Protein 3KYQ (pdb70)

Nearest PDB structures (foldseek):
  3kyq-assembly1_A  TM=1.005E+00  e=1.862E-39  Rattus norvegicus
  6j74-assembly1_C  TM=9.895E-01  e=2.373E-32  Homo sapiens
  3bw6-assembly1_A  TM=9.562E-01  e=1.555E-13  Saccharomyces cerevisiae
  1iou-assembly1_A  TM=8.904E-01  e=6.657E-10  Saccharomyces cerevisiae
  6ulg-assembly1_F  TM=5.522E-01  e=2.378E-02  Homo sapiens

Solvent-accessible surface area: 10695 Å² total; per-residue (Å²): 196,51,49,0,16,0,0,2,0,0,48,17,12,160,116,103,1,40,33,0,35,23,1,60,34,14,72,80,40,58,169,129,61,82,65,7,30,62,54,55,15,12,15,13,0,19,10,0,0,44,71,8,70,83,48,18,23,2,4,0,96,67,131,104,57,22,5,0,0,28,0,39,97,62,17,0,0,0,0,0,6,0,12,42,92,1,22,20,156,29,0,3,7,0,0,33,56,0,0,59,40,0,40,157,108,9,87,173,140,67,7,63,135,6,41,57,92,87,3,153,5,129,29,2,90,42,17,5,76,94,0,44,70,26,223,103,22,29,120,95,74,159,29,65,65,91,21,120,164,35,174,68,80,126,31,117,48,8,128,61,15,18,117,247,85,54,149,37,50,96,44,4,73,174,9,121,38,8,32,126,95,3,51,48,62,33,127,72,64,133,150,141,171

InterPro domains:
  IPR010908 Longin domain [PF13774] (45-111)
  IPR010908 Longin domain [PS50859] (8-131)
  IPR010908 Longin domain [SM01270] (43-139)
  IPR010908 Longin domain [cd14824] (4-130)
  IPR011012 Longin-like domain superfamily [SSF64356] (1-137)
  IPR042855 v-SNARE, coiled-coil homology domain [PF00957] (139-190)
  IPR042855 v-SNARE, coiled-coil homology domain [PS50892] (138-198)
  IPR045848 YKT6, SNARE motif [cd15867] (136-195)

Radius of gyration: 15.97 Å; Cα contacts (8 Å, |Δi|>4): 307; chains: 1; bounding box: 36×45×35 Å

Structure (mmCIF, N/CA/C/O backbone):
data_3KYQ
#
_entry.id   3KYQ
#
_cell.length_a   54.810
_cell.length_b   59.710
_cell.length_c   108.330
_cell.angle_alpha   90.00
_cell.angle_beta   90.00
_cell.angle_gamma   90.00
#
_symmetry.space_group_name_H-M   'C 2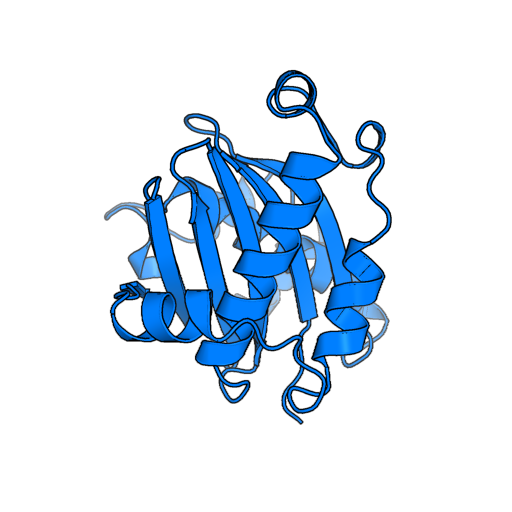 2 21'
#
loop_
_entity.id
_entity.type
_entity.pdbx_description
1 polymer 'Synaptobrevin homolog YKT6'
2 non-polymer 'SULFATE ION'
3 non-polymer 'dodecyl 2-(trimethylammonio)ethyl phosphate'
4 water water
#
loop_
_atom_site.group_PDB
_atom_site.id
_atom_site.type_symbol
_atom_site.label_atom_id
_atom_site.label_alt_id
_atom_site.label_comp_id
_atom_site.label_asym_id
_atom_site.label_entity_id
_atom_site.label_seq_id
_atom_site.pdbx_PDB_ins_code
_atom_site.Cartn_x
_atom_site.Cartn_y
_atom_site.Cartn_z
_atom_site.occupancy
_atom_site.B_iso_or_equiv
_atom_site.auth_seq_id
_atom_site.auth_comp_id
_atom_site.auth_asym_id
_atom_site.auth_atom_id
_atom_site.pdbx_PDB_model_num
ATOM 1 N N . LEU A 1 1 ? 9.508 3.879 12.002 1.00 36.66 0 LEU A N 1
ATOM 2 C CA . LEU A 1 1 ? 8.959 2.958 10.960 1.00 36.80 0 LEU A CA 1
ATOM 3 C C . LEU A 1 1 ? 7.673 2.281 11.431 1.00 36.49 0 LEU A C 1
ATOM 4 O O . LEU A 1 1 ? 7.623 1.735 12.540 1.00 36.83 0 LEU A O 1
ATOM 9 N N . MET A 1 2 ? 6.646 2.318 10.577 1.00 35.87 1 MET A N 1
ATOM 10 C CA . MET A 1 2 ? 5.354 1.656 10.826 1.00 35.00 1 MET A CA 1
ATOM 11 C C . MET A 1 2 ? 4.785 1.917 12.219 1.00 33.98 1 MET A C 1
ATOM 12 O O . MET A 1 2 ? 4.740 1.019 13.069 1.00 33.93 1 MET A O 1
ATOM 17 N N . LYS A 1 3 ? 4.347 3.154 12.433 1.00 32.59 2 LYS A N 1
ATOM 18 C CA . LYS A 1 3 ? 3.834 3.574 13.729 1.00 31.16 2 LYS A CA 1
ATOM 19 C C . LYS A 1 3 ? 2.315 3.689 13.824 1.00 29.77 2 LYS A C 1
ATOM 20 O O . LYS A 1 3 ? 1.628 3.990 12.846 1.00 29.18 2 LYS A O 1
ATOM 26 N N . LEU A 1 4 ? 1.820 3.440 15.035 1.00 28.24 3 LEU A N 1
ATOM 27 C CA . LEU A 1 4 ? 0.461 3.785 15.433 1.00 26.43 3 LEU A CA 1
ATOM 28 C C . LEU A 1 4 ? 0.503 5.043 16.290 1.00 25.69 3 LEU A C 1
ATOM 29 O O . LEU A 1 4 ? 1.330 5.164 17.195 1.00 25.37 3 LEU A O 1
ATOM 34 N N . TYR A 1 5 ? -0.397 5.975 16.001 1.00 24.72 4 TYR A N 1
ATOM 35 C CA . TYR A 1 5 ? -0.389 7.273 16.653 1.00 23.82 4 TYR A CA 1
ATOM 36 C C . TYR A 1 5 ? -1.541 7.452 17.620 1.00 23.24 4 TYR A C 1
ATOM 37 O O . TYR A 1 5 ? -1.396 8.122 18.645 1.00 22.78 4 TYR A O 1
ATOM 46 N N . SER A 1 6 ? -2.689 6.870 17.291 1.00 22.76 5 SER A N 1
ATOM 47 C CA . SER A 1 6 ? -3.848 6.966 18.174 1.00 22.41 5 SER A CA 1
ATOM 48 C C . SER A 1 6 ? -4.808 5.807 18.031 1.00 22.33 5 SER A C 1
ATOM 49 O O . SER A 1 6 ? -4.920 5.193 16.970 1.00 22.51 5 SER A O 1
ATOM 52 N N . LEU A 1 7 ? -5.491 5.517 19.131 1.00 22.25 6 LEU A N 1
ATOM 53 C CA . LEU A 1 7 ? -6.514 4.495 19.186 1.00 21.97 6 LEU A CA 1
ATOM 54 C C . LEU A 1 7 ? -7.605 5.057 20.083 1.00 22.02 6 LEU A C 1
ATOM 55 O O . LEU A 1 7 ? -7.330 5.466 21.212 1.00 22.01 6 LEU A O 1
ATOM 60 N N . SER A 1 8 ? -8.835 5.105 19.574 1.00 21.91 7 SER A N 1
ATOM 61 C CA . SER A 1 8 ? -9.951 5.662 20.342 1.00 21.82 7 SER A CA 1
ATOM 62 C C . SER A 1 8 ? -11.284 4.956 20.111 1.00 21.55 7 SER A C 1
ATOM 63 O O . SER A 1 8 ? -11.533 4.394 19.045 1.00 21.59 7 SER A O 1
ATOM 66 N N . VAL A 1 9 ? -12.132 4.993 21.133 1.00 21.23 8 VAL A N 1
ATOM 67 C CA . VAL A 1 9 ? -13.436 4.346 21.103 1.00 20.99 8 VAL A CA 1
ATOM 68 C C . VAL A 1 9 ? -14.519 5.412 21.184 1.00 21.00 8 VAL A C 1
ATOM 69 O O . VAL A 1 9 ? -14.473 6.298 22.034 1.00 20.97 8 VAL A O 1
ATOM 73 N N . PHE A 1 10 ? -15.480 5.329 20.276 1.00 21.15 9 PHE A N 1
ATOM 74 C CA . PHE A 1 10 ? -16.576 6.274 20.228 1.00 21.75 9 PHE A CA 1
ATOM 75 C C . PHE A 1 10 ? -17.917 5.566 20.367 1.00 22.43 9 PHE A C 1
ATOM 76 O O . PHE A 1 10 ? -18.067 4.400 19.979 1.00 22.24 9 PHE A O 1
ATOM 84 N N . TYR A 1 11 ? -18.882 6.279 20.935 1.00 23.19 10 TYR A N 1
ATOM 85 C CA . TYR A 1 1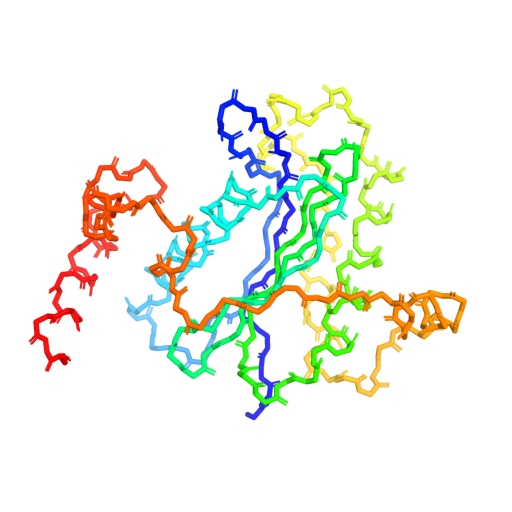1 ? -20.271 5.951 20.721 1.00 24.18 10 TYR A CA 1
ATOM 86 C C . TYR A 1 11 ? -20.762 6.775 19.526 1.00 24.84 10 TYR A C 1
ATOM 87 O O . TYR A 1 11 ? -20.614 7.998 19.502 1.00 24.76 10 TYR A O 1
ATOM 96 N N . LYS A 1 12 ? -21.329 6.106 18.528 1.00 25.77 11 LYS A N 1
ATOM 97 C CA . LYS A 1 12 ? -21.880 6.815 17.387 1.00 27.16 11 LYS A CA 1
ATOM 98 C C . LYS A 1 12 ? -23.341 7.187 17.634 1.00 28.36 11 LYS A C 1
ATOM 99 O O . LYS A 1 12 ? -24.230 6.336 17.550 1.00 28.27 11 LYS A O 1
ATOM 105 N N . GLY A 1 13 ? -23.573 8.455 17.962 1.00 29.87 12 GLY A N 1
ATOM 106 C CA . GLY A 1 13 ? -24.924 9.004 18.005 1.00 32.03 12 GLY A CA 1
ATOM 107 C C . GLY A 1 13 ? -25.220 9.720 16.703 1.00 33.60 12 GLY A C 1
ATOM 108 O O . GLY A 1 13 ? -24.313 9.968 15.905 1.00 34.07 12 GLY A O 1
ATOM 109 N N . GLU A 1 14 ? -26.487 10.041 16.471 1.00 35.03 13 GLU A N 1
ATOM 110 C CA . GLU A 1 14 ? -26.866 10.859 15.322 1.00 36.13 13 GLU A CA 1
ATOM 111 C C . GLU A 1 14 ? -27.220 12.261 15.808 1.00 36.27 13 GLU A C 1
ATOM 112 O O . GLU A 1 14 ? -28.149 12.412 16.606 1.00 36.70 13 GLU A O 1
ATOM 118 N N . PRO A 1 15 ? -26.478 13.290 15.341 1.00 36.21 14 PRO A N 1
ATOM 119 C CA . PRO A 1 15 ? -25.353 13.172 14.406 1.00 35.98 14 PRO A CA 1
ATOM 120 C C . PRO A 1 15 ? -23.989 12.992 15.089 1.00 35.59 14 PRO A C 1
ATOM 121 O O . PRO A 1 15 ? -23.031 12.563 14.442 1.00 35.90 14 PRO A O 1
ATOM 125 N N . LYS A 1 16 ? -23.922 13.297 16.383 1.00 34.79 15 LYS A N 1
ATOM 126 C CA . LYS A 1 16 ? -22.661 13.438 17.102 1.00 33.92 15 LYS A CA 1
ATOM 127 C C . LYS A 1 16 ? -22.037 12.117 17.568 1.00 32.84 15 LYS A C 1
ATOM 128 O O . LYS A 1 16 ? -22.735 11.231 18.062 1.00 32.78 15 LYS A O 1
ATOM 134 N N . ALA A 1 17 ? -20.718 11.996 17.404 1.00 31.38 16 ALA A N 1
ATOM 135 C CA . ALA A 1 17 ? -19.960 10.868 17.954 1.00 29.84 16 ALA A CA 1
ATOM 136 C C . ALA A 1 17 ? -19.387 11.249 19.312 1.00 28.82 16 ALA A C 1
ATOM 137 O O . ALA A 1 17 ? -18.693 12.253 19.440 1.00 28.63 16 ALA A O 1
ATOM 139 N N . VAL A 1 18 ? -19.687 10.444 20.324 1.00 27.71 17 VAL A N 1
ATOM 140 C CA . VAL A 1 18 ? -19.216 10.710 21.674 1.00 26.70 17 VAL A CA 1
ATOM 141 C C . VAL A 1 18 ? -17.939 9.929 21.947 1.00 26.09 17 VAL A C 1
ATOM 142 O O . VAL A 1 18 ? -17.943 8.698 21.949 1.00 25.80 17 VAL A O 1
ATOM 146 N N . LEU A 1 19 ? -16.849 10.658 22.175 1.00 25.22 18 LEU A N 1
ATOM 147 C CA . LEU A 1 19 ? -15.605 10.063 22.640 1.00 24.38 18 LEU A CA 1
ATOM 148 C C . LEU A 1 19 ? -15.784 9.406 24.012 1.00 23.95 18 LEU A C 1
ATOM 149 O O . LEU A 1 19 ? -16.256 10.030 24.973 1.00 23.63 18 LEU A O 1
ATOM 154 N N . LEU A 1 20 ? -15.404 8.138 24.090 1.00 23.35 19 LEU A N 1
ATOM 155 C CA . LEU A 1 20 ? -15.492 7.390 25.336 1.00 22.68 19 LEU A CA 1
ATOM 156 C C . LEU A 1 20 ? -14.115 7.229 25.971 1.00 22.51 19 LEU A C 1
ATOM 157 O O . LEU A 1 20 ? -13.960 7.437 27.168 1.00 22.72 19 LEU A O 1
ATOM 162 N N . LYS A 1 21 ? -13.121 6.872 25.162 1.00 22.24 20 LYS A N 1
ATOM 163 C CA . LYS A 1 21 ? -11.768 6.621 25.642 1.00 22.08 20 LYS A CA 1
ATOM 164 C C . LYS A 1 21 ? -10.782 6.719 24.487 1.00 22.22 20 LYS A C 1
ATOM 165 O O . LYS A 1 21 ? -11.057 6.234 23.395 1.00 22.18 20 LYS A O 1
ATOM 171 N N . ALA A 1 22 ? -9.637 7.356 24.733 1.00 22.51 21 ALA A N 1
ATOM 172 C CA . ALA A 1 22 ? -8.611 7.536 23.705 1.00 22.57 21 ALA A CA 1
ATOM 173 C C . ALA A 1 22 ? -7.192 7.294 24.228 1.00 22.63 21 ALA A C 1
ATOM 174 O O . ALA A 1 22 ? -6.883 7.613 25.375 1.00 22.66 21 ALA A O 1
ATOM 176 N N . ALA A 1 23 ? -6.346 6.723 23.373 1.00 22.77 22 ALA A N 1
ATOM 177 C CA . ALA A 1 23 ? -4.914 6.576 23.640 1.00 22.87 22 ALA A CA 1
ATOM 178 C C . ALA A 1 23 ? -4.120 7.142 22.472 1.00 23.09 22 ALA A C 1
ATOM 179 O O . ALA A 1 23 ? -4.497 6.958 21.307 1.00 22.97 22 ALA A O 1
ATOM 181 N N . TYR A 1 24 ? -3.021 7.824 22.789 1.00 23.32 23 TYR A N 1
ATOM 182 C CA . TYR A 1 24 ? -2.185 8.465 21.774 1.00 23.26 23 TYR A CA 1
ATOM 183 C C . TYR A 1 24 ? -0.709 8.135 21.946 1.00 23.51 23 TYR A C 1
ATOM 184 O O . TYR A 1 24 ? -0.242 7.906 23.061 1.00 23.34 23 TYR A O 1
ATOM 193 N N . ASP A 1 25 ? 0.016 8.111 20.831 1.00 23.79 24 ASP A N 1
ATOM 194 C CA . ASP A 1 25 ? 1.475 8.108 20.856 1.00 24.24 24 ASP A CA 1
ATOM 195 C C . ASP A 1 25 ? 2.001 9.190 19.906 1.00 24.29 24 ASP A C 1
ATOM 196 O O . ASP A 1 25 ? 2.189 8.951 18.710 1.00 24.23 24 ASP A O 1
ATOM 201 N N . VAL A 1 26 ? 2.220 10.384 20.452 1.00 24.47 25 VAL A N 1
ATOM 202 C CA . VAL A 1 26 ? 2.689 11.528 19.663 1.00 24.54 25 VAL A CA 1
ATOM 203 C C . VAL A 1 26 ? 4.158 11.849 19.939 1.00 24.38 25 VAL A C 1
ATOM 204 O O . VAL A 1 26 ? 4.624 12.953 19.669 1.00 24.26 25 VAL A O 1
ATOM 208 N N . SER A 1 27 ? 4.879 10.854 20.449 1.00 24.43 26 SER A N 1
ATOM 209 C CA . SER A 1 27 ? 6.268 11.010 20.867 1.00 24.33 26 SER A CA 1
ATOM 210 C C . SER A 1 27 ? 7.231 11.282 19.709 1.00 24.31 26 SER A C 1
ATOM 211 O O . SER A 1 27 ? 8.292 11.885 19.913 1.00 24.53 26 SER A O 1
ATOM 214 N N . SER A 1 28 ? 6.868 10.851 18.504 1.00 24.19 27 SER A N 1
ATOM 215 C CA . SER A 1 28 ? 7.708 11.100 17.324 1.00 24.25 27 SER A CA 1
ATOM 216 C C . SER A 1 28 ? 7.593 12.532 16.791 1.00 24.26 27 SER A C 1
ATOM 217 O O . SER A 1 28 ? 8.403 12.947 15.955 1.00 24.51 27 SER A O 1
ATOM 220 N N . PHE A 1 29 ? 6.598 13.275 17.280 1.00 24.16 28 PHE A N 1
ATOM 221 C CA . PHE A 1 29 ? 6.405 14.682 16.918 1.00 24.25 28 PHE A CA 1
ATOM 222 C C . PHE A 1 29 ? 7.203 15.601 17.841 1.00 24.64 28 PHE A C 1
ATOM 223 O O . PHE A 1 29 ? 7.579 15.210 18.953 1.00 24.48 28 PHE A O 1
ATOM 231 N N . SER A 1 30 ? 7.458 16.822 17.379 1.00 25.03 29 SER A N 1
ATOM 232 C CA . SER A 1 30 ? 8.142 17.819 18.202 1.00 25.79 29 SER A CA 1
ATOM 233 C C . SER A 1 30 ? 7.285 18.191 19.412 1.00 25.93 29 SER A C 1
ATOM 234 O O . SER A 1 30 ? 6.065 18.322 19.301 1.00 26.05 29 SER A O 1
ATOM 237 N N . PHE A 1 31 ? 7.939 18.365 20.559 1.00 26.11 30 PHE A N 1
ATOM 238 C CA . PHE A 1 31 ? 7.270 18.677 21.824 1.00 26.24 30 PHE A CA 1
ATOM 239 C C . PHE A 1 31 ? 6.155 19.710 21.680 1.00 26.43 30 PHE A C 1
ATOM 240 O O . PHE A 1 31 ? 5.076 19.540 22.248 1.00 26.51 30 PHE A O 1
ATOM 248 N N . PHE A 1 32 ? 6.425 20.772 20.925 1.00 26.57 31 PHE A N 1
ATOM 249 C CA . PHE A 1 32 ? 5.486 21.882 20.767 1.00 26.67 31 PHE A CA 1
ATOM 250 C C . PHE A 1 32 ? 4.270 21.540 19.892 1.00 26.67 31 PHE A C 1
ATOM 251 O O . PHE A 1 32 ? 3.266 22.250 19.911 1.00 26.84 31 PHE A O 1
ATOM 259 N N . GLN A 1 33 ? 4.365 20.448 19.140 1.00 26.77 32 GLN A N 1
ATOM 260 C CA . GLN A 1 33 ? 3.288 20.018 18.238 1.00 26.69 32 GLN A CA 1
ATOM 261 C C . GLN A 1 33 ? 2.325 19.031 18.890 1.00 26.68 32 GLN A C 1
ATOM 262 O O . GLN A 1 33 ? 1.145 18.990 18.535 1.00 26.68 32 GLN A O 1
ATOM 268 N N . ARG A 1 34 ? 2.842 18.269 19.855 1.00 26.62 33 ARG A N 1
ATOM 269 C CA . ARG A 1 34 ? 2.182 17.092 20.436 1.00 26.58 33 ARG A CA 1
ATOM 270 C C . ARG A 1 34 ? 0.736 17.276 20.894 1.00 27.01 33 ARG A C 1
ATOM 271 O O . ARG A 1 34 ? -0.133 16.464 20.571 1.00 26.86 33 ARG A O 1
ATOM 279 N N . SER A 1 35 ? 0.487 18.341 21.646 1.00 27.56 34 SER A N 1
ATOM 280 C CA . SER A 1 35 ? -0.850 18.644 22.147 1.00 27.99 34 SER A CA 1
ATOM 281 C C . SER A 1 35 ? -1.829 18.892 20.996 1.00 28.05 34 SER A C 1
ATOM 282 O O . SER A 1 35 ? -2.961 18.416 21.038 1.00 28.25 34 SER A O 1
ATOM 285 N N . SER A 1 36 ? -1.367 19.605 19.968 1.00 28.26 35 SER A N 1
ATOM 286 C CA . SER A 1 36 ? -2.162 19.938 18.778 1.00 28.39 35 SER A CA 1
ATOM 287 C C . SER A 1 36 ? -2.434 18.740 17.878 1.00 28.44 35 SER A C 1
ATOM 288 O O . SER A 1 36 ? -3.520 18.625 17.302 1.00 28.40 35 SER A O 1
ATOM 291 N N . VAL A 1 37 ? -1.426 17.880 17.729 1.00 28.55 36 VAL A N 1
ATOM 292 C CA . VAL A 1 37 ? -1.526 16.664 16.918 1.00 28.67 36 VAL A CA 1
ATOM 293 C C . VAL A 1 37 ? -2.525 15.681 17.544 1.00 28.79 36 VAL A C 1
ATOM 294 O O . VAL A 1 37 ? -3.256 14.996 16.833 1.00 28.68 36 VAL A O 1
ATOM 298 N N . GLN A 1 38 ? -2.550 15.641 18.875 1.00 29.10 37 GLN A N 1
ATOM 299 C CA . GLN A 1 38 ? -3.494 14.829 19.636 1.00 29.39 37 GLN A CA 1
ATOM 300 C C . GLN A 1 38 ? -4.934 15.262 19.412 1.00 29.06 37 GLN A C 1
ATOM 301 O O . GLN A 1 38 ? -5.813 14.427 19.201 1.00 29.16 37 GLN A O 1
ATOM 307 N N . GLU A 1 39 ? -5.156 16.571 19.469 1.00 28.94 38 GLU A N 1
ATOM 308 C CA . GLU A 1 39 ? -6.468 17.175 19.267 1.00 28.73 38 GLU A CA 1
ATOM 309 C C . GLU A 1 39 ? -6.952 16.947 17.848 1.00 28.37 38 GLU A C 1
ATOM 310 O O . GLU A 1 39 ? -8.126 16.655 17.629 1.00 28.47 38 GLU A O 1
ATOM 316 N N . PHE A 1 40 ? -6.042 17.069 16.885 1.00 28.07 39 PHE A N 1
ATOM 317 C CA . PHE A 1 40 ? -6.397 16.850 15.492 1.00 27.63 39 PHE A CA 1
ATOM 318 C C . PHE A 1 40 ? -6.676 15.388 15.156 1.00 27.20 39 PHE A C 1
ATOM 319 O O . PHE A 1 40 ? -7.461 15.100 14.255 1.00 26.85 39 PHE A O 1
ATOM 327 N N . MET A 1 41 ? -6.049 14.471 15.883 1.00 26.77 40 MET A N 1
ATOM 328 C CA . MET A 1 41 ? -6.343 13.056 15.701 1.00 26.93 40 MET A CA 1
ATOM 329 C C . MET A 1 41 ? -7.661 12.664 16.352 1.00 26.75 40 MET A C 1
ATOM 330 O O . MET A 1 41 ? -8.348 11.784 15.862 1.00 26.67 40 MET A O 1
ATOM 335 N N . THR A 1 42 ? -8.011 13.338 17.446 1.00 26.92 41 THR A N 1
ATOM 336 C CA . THR A 1 42 ? -9.315 13.168 18.081 1.00 26.98 41 THR A CA 1
ATOM 337 C C . THR A 1 42 ? -10.401 13.746 17.187 1.00 26.73 41 THR A C 1
ATOM 338 O O . THR A 1 42 ? -11.427 13.102 16.962 1.00 26.90 41 THR A O 1
ATOM 342 N N . PHE A 1 43 ? -10.152 14.951 16.671 1.00 26.35 42 PHE A N 1
ATOM 343 C CA . PHE A 1 43 ? -11.052 15.628 15.736 1.00 26.21 42 PHE A CA 1
ATOM 344 C C . PHE A 1 43 ? -11.288 14.806 14.460 1.00 26.03 42 PHE A C 1
ATOM 345 O O . PHE A 1 43 ? -12.424 14.683 13.986 1.00 26.14 42 PHE A O 1
ATOM 353 N N . THR A 1 44 ? -10.203 14.264 13.910 1.00 25.71 43 THR A N 1
ATOM 354 C CA . THR A 1 44 ? -10.249 13.447 12.705 1.00 25.32 43 THR A CA 1
ATOM 355 C C . THR A 1 44 ? -10.985 12.134 12.967 1.00 25.02 43 THR A C 1
ATOM 356 O O . THR A 1 44 ? -11.801 11.707 12.148 1.00 25.08 43 THR A O 1
ATOM 360 N N . SER A 1 45 ? -10.704 11.515 14.116 1.00 24.67 44 SER A N 1
ATOM 361 C CA . SER A 1 45 ? -11.346 10.262 14.525 1.00 24.18 44 SER A CA 1
ATOM 362 C C . SER A 1 45 ? -12.847 10.418 14.752 1.00 24.23 44 SER A C 1
ATOM 363 O O . SER A 1 45 ? -13.629 9.548 14.369 1.00 23.94 44 SER A O 1
ATOM 366 N N . GLN A 1 46 ? -13.240 11.529 15.373 1.00 24.39 45 GLN A N 1
ATOM 367 C CA . GLN A 1 46 ? -14.653 11.843 15.588 1.00 24.83 45 GLN A CA 1
ATOM 368 C C . GLN A 1 46 ? -15.432 12.005 14.274 1.00 25.04 45 GLN A C 1
ATOM 369 O O . GLN A 1 46 ? -16.511 11.425 14.119 1.00 25.03 45 GLN A O 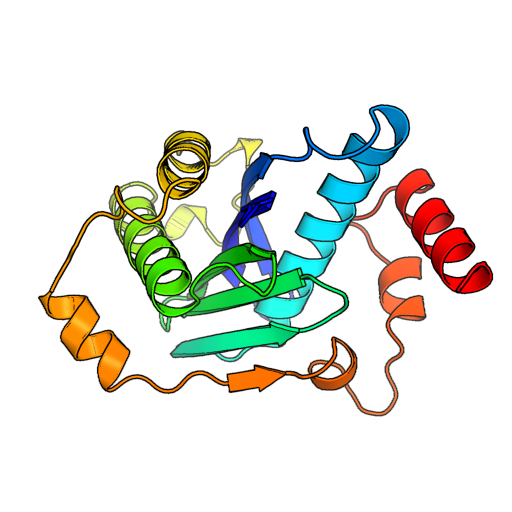1
ATOM 375 N N . LEU A 1 47 ? -14.869 12.781 13.342 1.00 25.26 46 LEU A N 1
ATOM 376 C CA . LEU A 1 47 ? -15.492 13.074 12.051 1.00 25.47 46 LEU A CA 1
ATOM 377 C C . LEU A 1 47 ? -15.637 11.847 11.164 1.00 25.64 46 LEU A C 1
ATOM 378 O O . LEU A 1 47 ? -16.603 11.740 10.401 1.00 25.81 46 LEU A O 1
ATOM 383 N N . ILE A 1 48 ? -14.677 10.928 11.249 1.00 25.66 47 ILE A N 1
ATOM 384 C CA . ILE A 1 48 ? -14.735 9.702 10.446 1.00 25.57 47 ILE A CA 1
ATOM 385 C C . ILE A 1 48 ? -15.835 8.757 10.942 1.00 25.23 47 ILE A C 1
ATOM 386 O O . ILE A 1 48 ? -16.488 8.093 10.137 1.00 25.17 47 ILE A O 1
ATOM 391 N N . VAL A 1 49 ? -16.038 8.707 12.259 1.00 24.98 48 VAL A N 1
ATOM 392 C CA . VAL A 1 49 ? -17.090 7.881 12.851 1.00 24.61 48 VAL A CA 1
ATOM 393 C C . VAL A 1 49 ? -18.461 8.407 12.430 1.00 24.84 48 VAL A C 1
ATOM 394 O O . VAL A 1 49 ? -19.332 7.630 12.033 1.00 24.67 48 VAL A O 1
ATOM 398 N N . GLU A 1 50 ? -18.621 9.729 12.493 1.00 24.97 49 GLU A N 1
ATOM 399 C CA . GLU A 1 50 ? -19.878 10.400 12.171 1.00 25.31 49 GLU A CA 1
ATOM 400 C C . GLU A 1 50 ? -20.295 10.260 10.713 1.00 25.10 49 GLU A C 1
ATOM 401 O O . GLU A 1 50 ? -21.485 10.189 10.412 1.00 25.25 49 GLU A O 1
ATOM 407 N N . ARG A 1 51 ? -19.316 10.220 9.818 1.00 24.86 50 ARG A N 1
ATOM 408 C CA . ARG A 1 51 ? -19.584 10.130 8.387 1.00 24.62 50 ARG A CA 1
ATOM 409 C C . ARG A 1 51 ? -19.570 8.691 7.879 1.00 24.44 50 ARG A C 1
ATOM 410 O O . ARG A 1 51 ? -19.761 8.449 6.683 1.00 24.46 50 ARG A O 1
ATOM 418 N N . SER A 1 52 ? -19.337 7.745 8.784 1.00 24.26 51 SER A N 1
ATOM 419 C CA . SER A 1 52 ? -19.314 6.328 8.428 1.00 24.15 51 SER A CA 1
ATOM 420 C C . SER A 1 52 ? -20.591 5.648 8.871 1.00 24.27 51 SER A C 1
ATOM 421 O O . SER A 1 52 ? -21.148 5.990 9.898 1.00 24.53 51 SER A O 1
ATOM 424 N N . ALA A 1 53 ? -21.047 4.684 8.082 1.00 24.65 52 ALA A N 1
ATOM 425 C CA . ALA A 1 53 ? -22.257 3.928 8.384 1.00 24.83 52 ALA A CA 1
ATOM 426 C C . ALA A 1 53 ? -22.024 2.847 9.451 1.00 25.10 52 ALA A C 1
ATOM 427 O O . ALA A 1 53 ? -20.925 2.292 9.561 1.00 25.18 52 ALA A O 1
ATOM 429 N N . LYS A 1 54 ? -23.062 2.560 10.236 1.00 25.26 53 LYS A N 1
ATOM 430 C CA . LYS A 1 54 ? -23.037 1.448 11.185 1.00 25.62 53 LYS A CA 1
ATOM 431 C C . LYS A 1 54 ? -22.848 0.133 10.445 1.00 25.56 53 LYS A C 1
ATOM 432 O O . LYS A 1 54 ? -23.410 -0.066 9.367 1.00 25.95 53 LYS A O 1
ATOM 438 N N . GLY A 1 55 ? -22.046 -0.753 11.024 1.00 25.58 54 GLY A N 1
ATOM 439 C CA . GLY A 1 55 ? -21.719 -2.036 10.407 1.00 25.50 54 GLY A CA 1
ATOM 440 C C . GLY A 1 55 ? -20.721 -1.945 9.265 1.00 25.52 54 GLY A C 1
ATOM 441 O O . GLY A 1 55 ? -20.655 -2.843 8.429 1.00 25.80 54 GLY A O 1
ATOM 442 N N . SER A 1 56 ? -19.936 -0.873 9.225 1.00 25.32 55 SER A N 1
ATOM 443 C CA . SER A 1 56 ? -18.987 -0.680 8.132 1.00 25.43 55 SER A CA 1
ATOM 444 C C . SER A 1 56 ? -17.542 -0.476 8.596 1.00 25.41 55 SER A C 1
ATOM 445 O O . SER A 1 56 ? -17.286 0.098 9.652 1.00 25.13 55 SER A O 1
ATOM 448 N N . ARG A 1 57 ? -16.612 -0.966 7.782 1.00 25.60 56 ARG A N 1
ATOM 449 C CA . ARG A 1 57 ? -15.189 -0.742 7.973 1.00 25.80 56 ARG A CA 1
ATOM 450 C C . ARG A 1 57 ? -14.675 0.145 6.849 1.00 26.07 56 ARG A C 1
ATOM 451 O O . ARG A 1 57 ? -15.012 -0.060 5.680 1.00 25.96 56 ARG A O 1
ATOM 459 N N . ALA A 1 58 ? -13.862 1.129 7.213 1.00 26.53 57 ALA A N 1
ATOM 460 C CA . ALA A 1 58 ? -13.303 2.067 6.250 1.00 27.17 57 ALA A CA 1
ATOM 461 C C . ALA A 1 58 ? -11.865 2.471 6.578 1.00 27.70 57 ALA A C 1
ATOM 462 O O . ALA A 1 58 ? -11.445 2.476 7.743 1.00 27.81 57 ALA A O 1
ATOM 464 N N . SER A 1 59 ? -11.114 2.797 5.533 1.00 28.55 58 SER A N 1
ATOM 465 C CA . SER A 1 59 ? -9.795 3.401 5.675 1.00 29.36 58 SER A C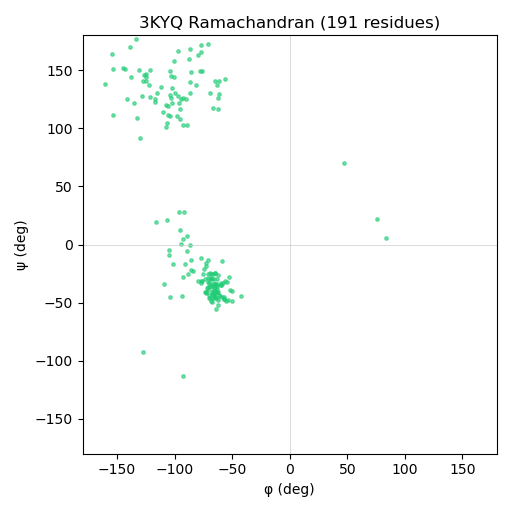A 1
ATOM 466 C C . SER A 1 59 ? -9.780 4.743 4.964 1.00 30.28 58 SER A C 1
ATOM 467 O O . SER A 1 59 ? -10.159 4.843 3.797 1.00 30.28 58 SER A O 1
ATOM 470 N N . VAL A 1 60 ? -9.370 5.778 5.687 1.00 31.68 59 VAL A N 1
ATOM 471 C CA . VAL A 1 60 ? -9.304 7.131 5.136 1.00 33.00 59 VAL A CA 1
ATOM 472 C C . VAL A 1 60 ? -7.842 7.557 4.967 1.00 34.17 59 VAL A C 1
ATOM 473 O O . VAL A 1 60 ? -7.104 7.696 5.945 1.00 34.18 59 VAL A O 1
ATOM 477 N N . LYS A 1 61 ? -7.425 7.743 3.720 1.00 35.81 60 LYS A N 1
ATOM 478 C CA . LYS A 1 61 ? -6.078 8.226 3.452 1.00 37.55 60 LYS A CA 1
ATOM 479 C C . LYS A 1 61 ? -6.060 9.746 3.480 1.00 38.34 60 LYS A C 1
ATOM 480 O O . LYS A 1 61 ? -6.990 10.398 3.005 1.00 38.65 60 LYS A O 1
ATOM 486 N N . GLU A 1 62 ? -5.011 10.309 4.063 1.00 39.54 61 GLU A N 1
ATOM 487 C CA . GLU A 1 62 ? -4.817 11.746 4.004 1.00 40.66 61 GLU A CA 1
ATOM 488 C C . GLU A 1 62 ? -3.414 12.075 3.498 1.00 40.94 61 GLU A C 1
ATOM 489 O O . GLU A 1 62 ? -3.202 12.172 2.284 1.00 41.44 61 GLU A O 1
ATOM 495 N N . GLN A 1 63 ? -2.456 12.242 4.402 1.00 40.89 62 GLN A N 1
ATOM 496 C CA . GLN A 1 63 ? -1.092 12.510 3.965 1.00 40.90 62 GLN A CA 1
ATOM 497 C C . GLN A 1 63 ? -0.354 11.171 3.871 1.00 40.53 62 GLN A C 1
ATOM 498 O O . GLN A 1 63 ? -0.694 10.334 3.027 1.00 40.69 62 GLN A O 1
ATOM 504 N N . GLU A 1 64 ? 0.632 10.962 4.737 1.00 39.76 63 GLU A N 1
ATOM 505 C CA . GLU A 1 64 ? 1.305 9.668 4.843 1.00 39.12 63 GLU A CA 1
ATOM 506 C C . GLU A 1 64 ? 0.593 8.754 5.854 1.00 38.15 63 GLU A C 1
ATOM 507 O O . GLU A 1 64 ? 1.079 7.663 6.172 1.00 38.02 63 GLU A O 1
ATOM 513 N N . TYR A 1 65 ? -0.563 9.213 6.338 1.00 36.81 64 TYR A N 1
ATOM 514 C CA . TYR A 1 65 ? -1.327 8.521 7.372 1.00 35.67 64 TYR A CA 1
ATOM 515 C C . TYR A 1 65 ? -2.498 7.730 6.802 1.00 34.44 64 TYR A C 1
ATOM 516 O O . TYR A 1 65 ? -2.981 8.004 5.706 1.00 34.41 64 TYR A O 1
ATOM 525 N N . LEU A 1 66 ? -2.950 6.749 7.570 1.00 33.07 65 LEU A N 1
ATOM 526 C CA . LEU A 1 66 ? -4.119 5.960 7.222 1.00 31.86 65 LEU A CA 1
ATOM 527 C C . LEU A 1 66 ? -4.984 5.823 8.470 1.00 31.00 65 LEU A C 1
ATOM 528 O O . LEU A 1 66 ? -4.514 5.341 9.503 1.00 30.99 65 LEU A O 1
ATOM 533 N N . CYS A 1 67 ? -6.234 6.276 8.383 1.00 29.86 66 CYS A N 1
ATOM 534 C CA . CYS A 1 67 ? -7.169 6.184 9.507 1.00 28.98 66 CYS A CA 1
ATOM 535 C C . CYS A 1 67 ? -8.184 5.078 9.295 1.00 27.50 66 CYS A C 1
ATOM 536 O O . CYS A 1 67 ? -9.060 5.190 8.441 1.00 27.46 66 CYS A O 1
ATOM 539 N N . HIS A 1 68 ? -8.059 4.023 10.093 1.00 25.99 67 HIS A N 1
ATOM 540 C CA . HIS A 1 68 ? -8.937 2.861 10.015 1.00 24.60 67 HIS A CA 1
ATOM 541 C C . HIS A 1 68 ? -10.056 2.959 11.045 1.00 23.65 67 HIS A C 1
ATOM 542 O O . HIS A 1 68 ? -9.814 3.175 12.228 1.00 23.34 67 HIS A O 1
ATOM 549 N N . VAL A 1 69 ? -11.286 2.805 10.577 1.00 22.95 68 VAL A N 1
ATOM 550 C CA . VAL A 1 69 ? -12.458 2.869 11.436 1.00 21.95 68 VAL A CA 1
ATOM 551 C C . VAL A 1 69 ? -13.305 1.607 11.299 1.00 21.71 68 VAL A C 1
ATOM 552 O O . VAL A 1 69 ? -13.409 1.021 10.217 1.00 21.20 68 VAL A O 1
ATOM 556 N N . TYR A 1 70 ? -13.892 1.186 12.415 1.00 21.38 69 TYR A N 1
ATOM 557 C CA . TYR A 1 70 ? -14.908 0.156 12.404 1.00 20.90 69 TYR A CA 1
ATOM 558 C C . TYR A 1 70 ? -16.041 0.651 13.265 1.00 20.90 69 TYR A C 1
ATOM 559 O O . TYR A 1 70 ? -15.899 0.749 14.479 1.00 21.27 69 TYR A O 1
ATOM 568 N N . VAL A 1 71 ? -17.149 1.000 12.620 1.00 20.85 70 VAL A N 1
ATOM 569 C CA . VAL A 1 71 ? -18.377 1.351 13.309 1.00 20.75 70 VAL A CA 1
ATOM 570 C C . VAL A 1 71 ? -19.249 0.105 13.308 1.00 20.79 70 VAL A C 1
ATOM 571 O O . VAL A 1 71 ? -19.729 -0.313 12.263 1.00 20.61 70 VAL A O 1
ATOM 575 N N . ARG A 1 72 ? -19.435 -0.496 14.478 1.00 21.04 71 ARG A N 1
ATOM 576 C CA . ARG A 1 72 ? -20.238 -1.716 14.593 1.00 21.29 71 ARG A CA 1
ATOM 577 C C . ARG A 1 72 ? -21.735 -1.402 14.534 1.00 21.58 71 ARG A C 1
ATOM 578 O O . ARG A 1 72 ? -22.147 -0.248 14.673 1.00 21.56 71 ARG A O 1
ATOM 586 N N . SER A 1 73 ? -22.549 -2.434 14.339 1.00 22.15 72 SER A N 1
ATOM 587 C CA . SER A 1 73 ? -23.998 -2.250 14.259 1.00 22.75 72 SER A CA 1
ATOM 588 C C . SER A 1 73 ? -24.635 -1.891 15.613 1.00 22.83 72 SER A C 1
ATOM 589 O O . SER A 1 73 ? -25.790 -1.456 15.659 1.00 23.10 72 SER A O 1
ATOM 592 N N . ASP A 1 74 ? -23.881 -2.056 16.703 1.00 22.85 73 ASP A N 1
ATOM 593 C CA . ASP A 1 74 ? -24.370 -1.711 18.048 1.00 22.89 73 ASP A CA 1
ATOM 594 C C . ASP A 1 74 ? -24.006 -0.287 18.456 1.00 22.70 73 ASP A C 1
ATOM 595 O O . ASP A 1 74 ? -24.260 0.115 19.589 1.00 22.79 73 ASP A O 1
ATOM 600 N N . SER A 1 75 ? -23.400 0.454 17.524 1.00 22.56 74 SER A N 1
ATOM 601 C CA . SER A 1 75 ? -23.039 1.869 17.695 1.00 22.34 74 SER A CA 1
ATOM 602 C C . SER A 1 75 ? -21.711 2.119 18.417 1.00 21.92 74 SER A C 1
ATOM 603 O O . SER A 1 75 ? -21.371 3.261 18.712 1.00 21.89 74 SER A O 1
ATOM 606 N N . LEU A 1 76 ? -20.967 1.058 18.705 1.00 21.50 75 LEU A N 1
ATOM 607 C CA . LEU A 1 76 ? -19.599 1.225 19.175 1.00 21.01 75 LEU A CA 1
ATOM 608 C C . LEU A 1 76 ? -18.680 1.335 17.964 1.00 21.02 75 LEU A C 1
ATOM 609 O O . LEU A 1 76 ? -18.768 0.531 17.034 1.00 21.10 75 LEU A O 1
ATOM 614 N N . ALA A 1 77 ? -17.821 2.351 17.968 1.00 21.05 76 ALA A N 1
ATOM 615 C CA . ALA A 1 77 ? -16.861 2.551 16.892 1.00 20.88 76 ALA A CA 1
ATOM 616 C C . ALA A 1 77 ? -15.454 2.676 17.441 1.00 21.00 76 ALA A C 1
ATOM 617 O O . ALA A 1 77 ? -15.254 3.206 18.532 1.00 20.80 76 ALA A O 1
ATOM 619 N N . GLY A 1 78 ? -14.486 2.171 16.679 1.00 21.09 77 GLY A N 1
ATOM 620 C CA . GLY A 1 78 ? -13.077 2.282 17.028 1.00 20.84 77 GLY A CA 1
ATOM 621 C C . GLY A 1 78 ? -12.325 2.932 15.892 1.00 21.01 77 GLY A C 1
ATOM 622 O O . GLY A 1 78 ? -12.618 2.666 14.725 1.00 21.11 77 GLY A O 1
ATOM 623 N N . VAL A 1 79 ? -11.375 3.804 16.224 1.00 20.85 78 VAL A N 1
ATOM 624 C CA . VAL A 1 79 ? -10.530 4.430 15.220 1.00 20.85 78 VAL A CA 1
ATOM 625 C C . VAL A 1 79 ? -9.056 4.268 15.582 1.00 21.35 78 VAL A C 1
ATOM 626 O O . VAL A 1 79 ? -8.644 4.574 16.698 1.00 21.28 78 VAL A O 1
ATOM 630 N N . VAL A 1 80 ? -8.277 3.762 14.631 1.00 21.78 79 VAL A N 1
ATOM 631 C CA . VAL A 1 80 ? -6.830 3.726 14.765 1.00 22.45 79 VAL A CA 1
ATOM 632 C C . VAL A 1 80 ? -6.176 4.589 13.678 1.00 22.72 79 VAL A C 1
ATOM 633 O O . VAL A 1 80 ? -6.443 4.427 12.486 1.00 22.43 79 VAL A O 1
ATOM 637 N N . ILE A 1 81 ? -5.344 5.531 14.109 1.00 23.22 80 ILE A N 1
ATOM 638 C CA . ILE A 1 81 ? -4.557 6.331 13.177 1.00 23.81 80 ILE A CA 1
ATOM 639 C C . ILE A 1 81 ? -3.112 5.823 13.150 1.00 24.24 80 ILE A C 1
ATOM 640 O O . ILE A 1 81 ? -2.437 5.760 14.181 1.00 24.21 80 ILE A O 1
ATOM 645 N N . ALA A 1 82 ? -2.669 5.443 11.955 1.00 24.71 81 ALA A N 1
ATOM 646 C CA . ALA A 1 82 ? -1.364 4.833 11.752 1.00 25.27 81 ALA A CA 1
ATOM 647 C C . ALA A 1 82 ? -0.629 5.475 10.575 1.00 25.71 81 ALA A C 1
ATOM 648 O O . ALA A 1 82 ? -1.168 6.358 9.907 1.00 25.80 81 ALA A O 1
ATOM 650 N N . ASP A 1 83 ? 0.607 5.043 10.330 1.00 26.41 82 ASP A N 1
ATOM 651 C CA . ASP A 1 83 ? 1.266 5.329 9.057 1.00 27.25 82 ASP A CA 1
ATOM 652 C C . ASP A 1 83 ? 0.679 4.407 7.985 1.00 27.70 82 ASP A C 1
ATOM 653 O O . ASP A 1 83 ? 0.276 3.275 8.285 1.00 27.69 82 ASP A O 1
ATOM 658 N N . SER A 1 84 ? 0.648 4.890 6.742 1.00 28.07 83 SER A N 1
ATOM 659 C CA . SER A 1 84 ? 0.090 4.141 5.613 1.00 28.73 83 SER A CA 1
ATOM 660 C C . SER A 1 84 ? 0.704 2.755 5.429 1.00 28.91 83 SER A C 1
ATOM 661 O O . SER A 1 84 ? 0.022 1.834 4.989 1.00 29.20 83 SER A O 1
ATOM 664 N N . GLU A 1 85 ? 1.983 2.618 5.776 1.00 29.40 84 GLU A N 1
ATOM 665 C CA . GLU A 1 85 ? 2.727 1.360 5.606 1.00 29.73 84 GLU A CA 1
ATOM 666 C C . GLU A 1 85 ? 2.375 0.281 6.621 1.00 29.34 84 GLU A C 1
ATOM 667 O O . GLU A 1 85 ? 2.626 -0.899 6.377 1.00 29.61 84 GLU A O 1
ATOM 673 N N . TYR A 1 86 ? 1.807 0.684 7.755 1.00 29.08 85 TYR A N 1
ATOM 674 C CA . TYR A 1 86 ? 1.344 -0.260 8.769 1.00 28.55 85 TYR A CA 1
ATOM 675 C C . TYR A 1 86 ? 0.253 -1.140 8.142 1.00 28.38 85 TYR A C 1
ATOM 676 O O . TYR A 1 86 ? -0.678 -0.612 7.525 1.00 28.16 85 TYR A O 1
ATOM 685 N N . PRO A 1 87 ? 0.381 -2.481 8.273 1.00 28.12 86 PRO A N 1
ATOM 686 C CA . PRO A 1 87 ? -0.551 -3.416 7.629 1.00 28.03 86 PRO A CA 1
ATOM 687 C C . PRO A 1 87 ? -1.995 -3.265 8.114 1.00 27.96 86 PRO A C 1
ATOM 688 O O . PRO A 1 87 ? -2.287 -3.483 9.292 1.00 27.96 86 PRO A O 1
ATOM 692 N N . SER A 1 88 ? -2.877 -2.891 7.189 1.00 27.86 87 SER A N 1
ATOM 693 C CA . SER A 1 88 ? -4.287 -2.629 7.472 1.00 27.91 87 SER A CA 1
ATOM 694 C C . SER A 1 88 ? -5.010 -3.838 8.057 1.00 27.71 87 SER A C 1
ATOM 695 O O . SER A 1 88 ? -5.897 -3.694 8.895 1.00 27.83 87 SER A O 1
ATOM 698 N N . ARG A 1 89 ? -4.625 -5.025 7.605 1.00 27.45 88 ARG A N 1
ATOM 699 C CA . ARG A 1 89 ? -5.194 -6.274 8.099 1.00 27.44 88 ARG A CA 1
ATOM 700 C C . ARG A 1 89 ? -5.092 -6.350 9.626 1.00 26.81 88 ARG A C 1
ATOM 701 O O . ARG A 1 89 ? -6.082 -6.652 10.305 1.00 26.78 88 ARG A O 1
ATOM 709 N N . VAL A 1 90 ? -3.902 -6.053 10.156 1.00 25.89 89 VAL A N 1
ATOM 710 C CA . VAL A 1 90 ? -3.667 -6.110 11.601 1.00 24.97 89 VAL A CA 1
ATOM 711 C C . VAL A 1 90 ? -4.280 -4.932 12.371 1.00 24.00 89 VAL A C 1
ATOM 712 O O . VAL A 1 90 ? -4.591 -5.059 13.552 1.00 23.49 89 VAL A O 1
ATOM 716 N N . ALA A 1 91 ? -4.469 -3.800 11.692 1.00 23.28 90 ALA A N 1
ATOM 717 C CA . ALA A 1 91 ? -5.121 -2.629 12.284 1.00 22.67 90 ALA A CA 1
ATOM 718 C C . ALA A 1 91 ? -6.586 -2.924 12.610 1.00 22.33 90 ALA A C 1
ATOM 719 O O . ALA A 1 91 ? -7.082 -2.561 13.680 1.00 21.94 90 ALA A O 1
ATOM 721 N N . PHE A 1 92 ? -7.269 -3.583 11.679 1.00 21.85 91 PHE A N 1
ATOM 722 C CA . PHE A 1 92 ? -8.647 -4.014 11.895 1.00 21.65 91 PHE A CA 1
ATOM 723 C C . PHE A 1 92 ? -8.786 -5.148 12.921 1.00 21.43 91 PHE A C 1
ATOM 724 O O . PHE A 1 92 ? -9.777 -5.213 13.651 1.00 21.59 91 PHE A O 1
ATOM 732 N N . THR A 1 93 ? -7.788 -6.025 12.980 1.00 21.22 92 THR A N 1
ATOM 733 C CA . THR A 1 93 ? -7.664 -6.997 14.067 1.00 21.22 92 THR A CA 1
ATOM 734 C C . THR A 1 93 ? -7.608 -6.280 15.429 1.00 21.05 92 THR A C 1
ATOM 735 O O . THR A 1 93 ? -8.312 -6.663 16.377 1.00 20.97 92 THR A O 1
ATOM 739 N N . LEU A 1 94 ? -6.776 -5.238 15.504 1.00 20.82 93 LEU A N 1
ATOM 740 C CA . LEU A 1 94 ? -6.683 -4.372 16.683 1.00 20.55 93 LEU A CA 1
ATOM 741 C C . LEU A 1 94 ? -8.034 -3.765 17.079 1.00 20.42 93 LEU A C 1
ATOM 742 O O . LEU A 1 94 ? -8.405 -3.811 18.247 1.00 20.51 93 LEU A O 1
ATOM 747 N N . LEU A 1 95 ? -8.753 -3.198 16.112 1.00 20.83 94 LEU A N 1
ATOM 748 C CA . LEU A 1 95 ? -10.077 -2.596 16.354 1.00 21.28 94 LEU A CA 1
ATOM 749 C C . LEU A 1 95 ? -11.121 -3.631 16.779 1.00 21.81 94 LEU A C 1
ATOM 750 O O . LEU A 1 95 ? -11.959 -3.359 17.633 1.00 21.99 94 LEU A O 1
ATOM 755 N N . GLU A 1 96 ? -11.048 -4.817 16.185 1.00 22.49 95 GLU A N 1
ATOM 756 C CA . GLU A 1 96 ? -11.930 -5.926 16.526 1.00 23.37 95 GLU A CA 1
ATOM 757 C C . GLU A 1 96 ? -11.790 -6.338 17.992 1.00 23.55 95 GLU A C 1
ATOM 758 O O . GLU A 1 96 ? -12.789 -6.572 18.685 1.00 23.76 95 GLU A O 1
ATOM 764 N N . LYS A 1 97 ? -10.544 -6.418 18.445 1.00 23.82 96 LYS A N 1
ATOM 765 C CA . LYS A 1 97 ? -10.206 -6.875 19.785 1.00 24.07 96 LYS A CA 1
ATOM 766 C C . LYS A 1 97 ? -10.564 -5.848 20.859 1.00 23.81 96 LYS A C 1
ATOM 767 O O . LYS A 1 97 ? -11.070 -6.225 21.917 1.00 23.90 96 LYS A O 1
ATOM 773 N N . VAL A 1 98 ? -10.310 -4.561 20.596 1.00 23.24 97 VAL A N 1
ATOM 774 C CA . VAL A 1 98 ? -10.571 -3.532 21.615 1.00 22.67 97 VAL A CA 1
ATOM 775 C C . VAL A 1 98 ? -12.061 -3.252 21.782 1.00 22.24 97 VAL A C 1
ATOM 776 O O . VAL A 1 98 ? -12.535 -3.109 22.904 1.00 22.33 97 VAL A O 1
ATOM 780 N N . LEU A 1 99 ? -12.794 -3.208 20.674 1.00 21.64 98 LEU A N 1
ATOM 781 C CA . LEU A 1 99 ? -14.247 -3.027 20.721 1.00 21.23 98 LEU A CA 1
ATOM 782 C C . LEU A 1 99 ? -14.950 -4.198 21.392 1.00 20.94 98 LEU A C 1
ATOM 783 O O . LEU A 1 99 ? -15.956 -4.007 22.060 1.00 21.01 98 LEU A O 1
ATOM 788 N N . ASP A 1 100 ? -14.416 -5.401 21.216 1.00 21.19 99 ASP A N 1
ATOM 789 C CA . ASP A 1 100 ? -14.948 -6.595 21.882 1.00 21.58 99 ASP A CA 1
ATOM 790 C C . ASP A 1 100 ? -14.777 -6.446 23.389 1.00 21.55 99 ASP A C 1
ATOM 791 O O . ASP A 1 100 ? -15.747 -6.513 24.147 1.00 21.53 99 ASP A O 1
ATOM 796 N N . GLU A 1 101 ? -13.531 -6.217 23.797 1.00 21.78 100 GLU A N 1
ATOM 797 C CA . GLU A 1 101 ? -13.140 -6.118 25.193 1.00 21.89 100 GLU A CA 1
ATOM 798 C C . GLU A 1 101 ? -13.798 -4.928 25.897 1.00 21.74 100 GLU A C 1
ATOM 799 O O . GLU A 1 101 ? -14.139 -5.012 27.072 1.00 22.03 100 GLU A O 1
ATOM 805 N N . PHE A 1 102 ? -13.984 -3.832 25.168 1.00 21.64 101 PHE A N 1
ATOM 806 C CA . PHE A 1 102 ? -14.638 -2.626 25.695 1.00 21.71 101 PHE A CA 1
ATOM 807 C C . PHE A 1 102 ? -16.125 -2.870 25.986 1.00 21.88 101 PHE A C 1
ATOM 808 O O . PHE A 1 102 ? -16.611 -2.553 27.078 1.00 21.49 101 PHE A O 1
ATOM 816 N N . SER A 1 103 ? -16.834 -3.435 25.006 1.00 22.02 102 SER A N 1
ATOM 817 C CA . SER A 1 103 ? -18.246 -3.761 25.158 1.00 22.31 102 SER A CA 1
ATOM 818 C C . SER A 1 103 ? -18.504 -4.834 26.225 1.00 22.42 102 SER A C 1
ATOM 819 O O . SER A 1 103 ? -19.596 -4.897 26.789 1.00 22.70 102 SER A O 1
ATOM 822 N N . LYS A 1 104 ? -17.495 -5.660 26.500 1.00 22.70 103 LYS A N 1
ATOM 823 C CA . LYS A 1 104 ? -17.551 -6.662 27.567 1.00 22.92 103 LYS A CA 1
ATOM 824 C C . LYS A 1 104 ? -17.351 -6.042 28.948 1.00 23.17 103 LYS A C 1
ATOM 825 O O . LYS A 1 104 ? -17.881 -6.541 29.941 1.00 23.02 103 LYS A O 1
ATOM 831 N N . GLN A 1 105 ? -16.562 -4.969 29.002 1.00 23.62 104 GLN A N 1
ATOM 832 C CA . GLN A 1 105 ? -16.252 -4.277 30.248 1.00 23.87 104 GLN A CA 1
ATOM 833 C C . GLN A 1 105 ? -17.201 -3.115 30.527 1.00 24.02 104 GLN A C 1
ATOM 834 O O . GLN A 1 105 ? -17.665 -2.945 31.656 1.00 24.20 104 GLN A O 1
ATOM 840 N N . VAL A 1 106 ? -17.489 -2.318 29.501 1.00 23.97 105 VAL A N 1
ATOM 841 C CA . VAL A 1 106 ? -18.262 -1.093 29.678 1.00 24.03 105 VAL A CA 1
ATOM 842 C C . VAL A 1 106 ? -19.687 -1.253 29.155 1.00 24.37 105 VAL A C 1
ATOM 843 O O . VAL A 1 106 ? -19.906 -1.372 27.944 1.00 24.94 105 VAL A O 1
ATOM 847 N N . ASP A 1 107 ? -20.654 -1.247 30.069 1.00 24.25 106 ASP A N 1
ATOM 848 C CA . ASP A 1 107 ? -22.042 -1.405 29.682 1.00 24.32 106 ASP A CA 1
ATOM 849 C C . ASP A 1 107 ? -22.531 -0.263 28.800 1.00 24.13 106 ASP A C 1
ATOM 850 O O . ASP A 1 107 ? -22.262 0.910 29.069 1.00 23.83 106 ASP A O 1
ATOM 855 N N . ARG A 1 108 ? -23.281 -0.636 27.764 1.00 23.99 107 ARG A N 1
ATOM 856 C CA . ARG A 1 108 ? -23.806 0.303 26.777 1.00 23.80 107 ARG A CA 1
ATOM 857 C C . ARG A 1 108 ? -24.711 1.411 27.318 1.00 23.49 107 ARG A C 1
ATOM 858 O O . ARG A 1 108 ? -24.970 2.387 26.614 1.00 23.32 107 ARG A O 1
ATOM 866 N N . ILE A 1 109 ? -25.174 1.274 28.559 1.00 23.35 108 ILE A N 1
ATOM 867 C CA . ILE A 1 109 ? -25.979 2.329 29.181 1.00 23.20 108 ILE A CA 1
ATOM 868 C C . ILE A 1 109 ? -25.139 3.572 29.471 1.00 23.10 108 ILE A C 1
ATOM 869 O O . ILE A 1 109 ? -25.664 4.683 29.535 1.00 23.14 108 ILE A O 1
ATOM 874 N N . ASP A 1 110 ? -23.830 3.372 29.612 1.00 23.15 109 ASP A N 1
ATOM 875 C CA . ASP A 1 110 ? -22.890 4.455 29.877 1.00 22.98 109 ASP A CA 1
ATOM 876 C C . ASP A 1 110 ? -22.413 5.141 28.599 1.00 22.78 109 ASP A C 1
ATOM 877 O O . ASP A 1 110 ? -21.814 6.210 28.664 1.00 23.10 109 ASP A O 1
ATOM 882 N N . TRP A 1 111 ? -22.665 4.532 27.440 1.00 22.51 110 TRP A N 1
ATOM 883 C CA . TRP A 1 111 ? -22.107 5.042 26.184 1.00 22.29 110 TRP A CA 1
ATOM 884 C C . TRP A 1 111 ? -22.671 6.388 25.714 1.00 22.75 110 TRP A C 1
ATOM 885 O O . TRP A 1 111 ? -21.896 7.268 25.348 1.00 23.08 110 TRP A O 1
ATOM 896 N N . PRO A 1 112 ? -24.013 6.546 25.697 1.00 23.03 111 PRO A N 1
ATOM 897 C CA . PRO A 1 112 ? -24.601 7.749 25.087 1.00 23.27 111 PRO A CA 1
ATOM 898 C C . PRO A 1 112 ? -24.284 9.066 25.800 1.00 23.75 111 PRO A C 1
ATOM 899 O O . PRO A 1 112 ? -24.240 10.114 25.151 1.00 23.81 111 PRO A O 1
ATOM 903 N N . VAL A 1 113 ? -24.078 9.016 27.114 1.00 24.19 112 VAL A N 1
ATOM 904 C CA . VAL A 1 113 ? -23.680 10.200 27.878 1.00 24.61 112 VAL A CA 1
ATOM 905 C C . VAL A 1 113 ? -22.284 10.049 28.496 1.00 24.59 112 VAL A C 1
ATOM 906 O O . VAL A 1 113 ? -21.931 10.766 29.441 1.00 24.82 112 VAL A O 1
ATOM 910 N N . GLY A 1 114 ? -21.497 9.120 27.958 1.00 24.25 113 GLY A N 1
ATOM 911 C CA . GLY A 1 114 ? -20.171 8.840 28.486 1.00 24.05 113 GLY A CA 1
ATOM 912 C C . GLY A 1 114 ? -19.124 9.840 28.032 1.00 23.96 113 GLY A C 1
ATOM 913 O O . GLY A 1 114 ? -19.328 10.578 27.074 1.00 24.05 113 GLY A O 1
ATOM 914 N N . SER A 1 115 ? -18.005 9.858 28.743 1.00 23.66 114 SER A N 1
ATOM 915 C CA . SER A 1 115 ? -16.844 10.665 28.396 1.00 23.68 114 SER A CA 1
ATOM 916 C C . SER A 1 115 ? -15.629 9.958 28.999 1.00 23.72 114 SER A C 1
ATOM 917 O O . SER A 1 115 ? -15.806 9.064 29.839 1.00 23.77 114 SER A O 1
ATOM 920 N N . PRO A 1 116 ? -14.399 10.310 28.558 1.00 23.79 115 PRO A N 1
ATOM 921 C CA . PRO A 1 116 ? -13.221 9.674 29.162 1.00 23.91 115 PRO A CA 1
ATOM 922 C C . PRO A 1 116 ? -13.209 9.754 30.696 1.00 24.43 115 PRO A C 1
ATOM 923 O O . PRO A 1 116 ? -12.844 8.782 31.366 1.00 24.56 115 PRO A O 1
ATOM 927 N N . ALA A 1 117 ? -13.644 10.891 31.234 1.00 24.85 116 ALA A N 1
ATOM 928 C CA . ALA A 1 117 ? -13.677 11.127 32.674 1.00 25.25 116 ALA A CA 1
ATOM 929 C C . ALA A 1 117 ? -14.607 10.185 33.430 1.00 25.77 116 ALA A C 1
ATOM 930 O O . ALA A 1 117 ? -14.346 9.873 34.590 1.00 26.07 116 ALA A O 1
ATOM 932 N N . THR A 1 118 ? -15.676 9.730 32.770 1.00 26.20 117 THR A N 1
ATOM 933 C CA . THR A 1 118 ? -16.686 8.867 33.397 1.00 26.60 117 THR A CA 1
ATOM 934 C C . THR A 1 118 ? -16.614 7.392 32.998 1.00 26.71 117 THR A C 1
ATOM 935 O O . THR A 1 118 ? -17.316 6.566 33.579 1.00 26.77 117 THR A O 1
ATOM 939 N N . ILE A 1 119 ? -15.791 7.070 31.999 1.00 26.94 118 ILE A N 1
ATOM 940 C CA . ILE A 1 119 ? -15.651 5.701 31.501 1.00 27.14 118 ILE A CA 1
ATOM 941 C C . ILE A 1 119 ? -14.360 5.120 32.039 1.00 27.57 118 ILE A C 1
ATOM 942 O O . ILE A 1 119 ? -13.294 5.709 31.879 1.00 28.13 118 ILE A O 1
ATOM 947 N N . HIS A 1 120 ? -14.453 3.970 32.690 1.00 28.12 119 HIS A N 1
ATOM 948 C CA . HIS A 1 120 ? -13.273 3.336 33.257 1.00 28.43 119 HIS A CA 1
ATOM 949 C C . HIS A 1 120 ? -12.916 2.115 32.438 1.00 27.90 119 HIS A C 1
ATOM 950 O O . HIS A 1 120 ? -13.546 1.054 32.524 1.00 28.35 119 HIS A O 1
ATOM 957 N N . TYR A 1 121 ? -11.919 2.325 31.594 1.00 27.12 120 TYR A N 1
ATOM 958 C CA . TYR A 1 121 ? -11.354 1.319 30.730 1.00 26.26 120 TYR A CA 1
ATOM 959 C C . TYR A 1 121 ? -9.930 1.813 30.522 1.00 26.07 120 TYR A C 1
ATOM 960 O O . TYR A 1 121 ? -9.715 2.861 29.911 1.00 25.72 120 TYR A O 1
ATOM 969 N N . THR A 1 122 ? -8.970 1.076 31.078 1.00 25.95 121 THR A N 1
ATOM 970 C CA . THR A 1 122 ? -7.572 1.506 31.123 1.00 25.82 121 THR A CA 1
ATOM 971 C C . THR A 1 122 ? -6.717 0.764 30.109 1.00 25.72 121 THR A C 1
ATOM 972 O O . THR A 1 122 ? -5.535 1.060 29.962 1.00 25.93 121 THR A O 1
ATOM 976 N N . ALA A 1 123 ? -7.319 -0.201 29.418 1.00 25.69 122 ALA A N 1
ATOM 977 C CA . ALA A 1 123 ? -6.582 -1.121 28.551 1.00 25.35 122 ALA A CA 1
ATOM 978 C C . ALA A 1 123 ? -6.075 -0.500 27.250 1.00 25.24 122 ALA A C 1
ATOM 979 O O . ALA A 1 123 ? -5.161 -1.040 26.632 1.00 25.53 122 ALA A O 1
ATOM 981 N N . LEU A 1 124 ? -6.645 0.636 26.860 1.00 25.04 123 LEU A N 1
ATOM 982 C CA . LEU A 1 124 ? -6.435 1.224 25.529 1.00 25.08 123 LEU A CA 1
ATOM 983 C C . LEU A 1 124 ? -4.993 1.633 25.229 1.00 25.26 123 LEU A C 1
ATOM 984 O O . LEU A 1 124 ? -4.519 1.464 24.099 1.00 25.47 123 LEU A O 1
ATOM 989 N N . ASP A 1 125 ? -4.305 2.173 26.234 1.00 25.31 124 ASP A N 1
ATOM 990 C CA . ASP A 1 125 ? -2.897 2.556 26.097 1.00 25.56 124 ASP A CA 1
ATOM 991 C C . ASP A 1 125 ? -2.008 1.335 25.922 1.00 25.38 124 ASP A C 1
ATOM 992 O O . ASP A 1 125 ? -0.965 1.412 25.270 1.00 25.47 124 ASP A O 1
ATOM 997 N N . GLY A 1 126 ? -2.436 0.217 26.507 1.00 25.29 125 GLY A N 1
ATOM 998 C CA . GLY A 1 126 ? -1.719 -1.048 26.418 1.00 25.17 125 GLY A CA 1
ATOM 999 C C . GLY A 1 126 ? -1.773 -1.678 25.039 1.00 25.29 125 GLY A C 1
ATOM 1000 O O . GLY A 1 126 ? -0.756 -2.166 24.543 1.00 25.47 125 GLY A O 1
ATOM 10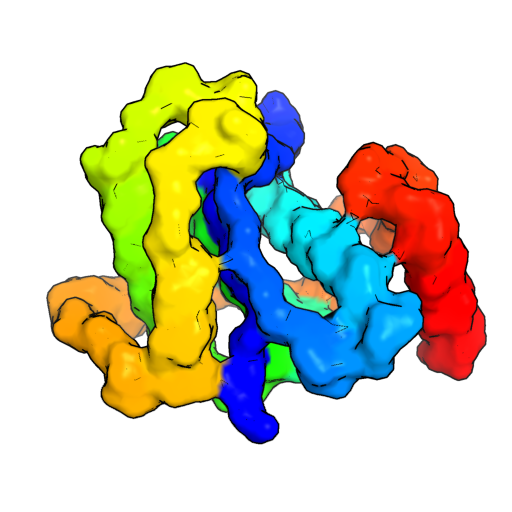01 N N . HIS A 1 127 ? -2.957 -1.674 24.421 1.00 25.05 126 HIS A N 1
ATOM 1002 C CA . HIS A 1 127 ? -3.135 -2.252 23.083 1.00 24.87 126 HIS A CA 1
ATOM 1003 C C . HIS A 1 127 ? -2.365 -1.479 22.017 1.00 24.98 126 HIS A C 1
ATOM 1004 O O . HIS A 1 127 ? -1.753 -2.084 21.146 1.00 24.78 126 HIS A O 1
ATOM 1011 N N . LEU A 1 128 ? -2.403 -0.146 22.097 1.00 25.41 127 LEU A N 1
ATOM 1012 C CA . LEU A 1 128 ? -1.685 0.721 21.161 1.00 25.65 127 LEU A CA 1
ATOM 1013 C C . LEU A 1 128 ? -0.188 0.465 21.243 1.00 26.38 127 LEU A C 1
ATOM 1014 O O . LEU A 1 128 ? 0.493 0.386 20.220 1.00 26.45 127 LEU A O 1
ATOM 1019 N N . SER A 1 129 ? 0.309 0.338 22.471 1.00 27.07 128 SER A N 1
ATOM 1020 C CA . SER A 1 129 ? 1.720 0.102 22.729 1.00 27.93 128 SER A CA 1
ATOM 1021 C C . SER A 1 129 ? 2.145 -1.280 22.233 1.00 28.50 128 SER A C 1
ATOM 1022 O O . SER A 1 129 ? 3.215 -1.446 21.654 1.00 28.67 128 SER A O 1
ATOM 1025 N N . ARG A 1 130 ? 1.283 -2.264 22.450 1.00 29.38 129 ARG A N 1
ATOM 1026 C CA . ARG A 1 130 ? 1.563 -3.635 22.070 1.00 30.12 129 ARG A CA 1
ATOM 1027 C C . ARG A 1 130 ? 1.520 -3.810 20.555 1.00 30.23 129 ARG A C 1
ATOM 1028 O O . ARG A 1 130 ? 2.257 -4.623 19.998 1.00 30.34 129 ARG A O 1
ATOM 1036 N N . TYR A 1 131 ? 0.666 -3.040 19.888 1.00 30.41 130 TYR A N 1
ATOM 1037 C CA . TYR A 1 131 ? 0.491 -3.186 18.443 1.00 30.58 130 TYR A CA 1
ATOM 1038 C C . TYR A 1 131 ? 1.475 -2.380 17.602 1.00 31.15 130 TYR A C 1
ATOM 1039 O O . TYR A 1 131 ? 1.430 -2.424 16.373 1.00 31.11 130 TYR A O 1
ATOM 1048 N N . GLN A 1 132 ? 2.359 -1.646 18.273 1.00 32.18 131 GLN A N 1
ATOM 1049 C CA . GLN A 1 132 ? 3.482 -0.963 17.620 1.00 33.41 131 GLN A CA 1
ATOM 1050 C C . GLN A 1 132 ? 4.361 -1.959 16.861 1.00 34.63 131 GLN A C 1
ATOM 1051 O O . GLN A 1 132 ? 4.939 -1.624 15.828 1.00 34.92 131 GLN A O 1
ATOM 1057 N N . ASN A 1 133 ? 4.459 -3.175 17.393 1.00 36.25 132 ASN A N 1
ATOM 1058 C CA . ASN A 1 133 ? 5.046 -4.303 16.677 1.00 38.07 132 ASN A CA 1
ATOM 1059 C C . ASN A 1 133 ? 3.943 -5.264 16.236 1.00 39.10 132 ASN A C 1
ATOM 1060 O O . ASN A 1 133 ? 3.402 -5.999 17.062 1.00 39.04 132 ASN A O 1
ATOM 1065 N N . PRO A 1 134 ? 3.594 -5.245 14.935 1.00 40.36 133 PRO A N 1
ATOM 1066 C CA . PRO A 1 134 ? 2.571 -6.118 14.344 1.00 41.62 133 PRO A CA 1
ATOM 1067 C C . PRO A 1 134 ? 2.771 -7.613 14.621 1.00 43.09 133 PRO A C 1
ATOM 1068 O O . PRO A 1 134 ? 1.795 -8.366 14.655 1.00 43.11 133 PRO A O 1
ATOM 1072 N N . ARG A 1 135 ? 4.022 -8.026 14.821 1.00 44.89 134 ARG A N 1
ATOM 1073 C CA . ARG A 1 135 ? 4.363 -9.428 15.074 1.00 46.64 134 ARG A CA 1
ATOM 1074 C C . ARG A 1 135 ? 3.679 -9.969 16.341 1.00 47.81 134 ARG A C 1
ATOM 1075 O O . ARG A 1 135 ? 3.316 -11.146 16.399 1.00 47.99 134 ARG A O 1
ATOM 1083 N N . GLU A 1 136 ? 3.489 -9.099 17.334 1.00 49.34 135 GLU A N 1
ATOM 1084 C CA . GLU A 1 136 ? 2.774 -9.449 18.573 1.00 50.73 135 GLU A CA 1
ATOM 1085 C C . GLU A 1 136 ? 1.261 -9.160 18.541 1.00 51.67 135 GLU A C 1
ATOM 1086 O O . GLU A 1 136 ? 0.647 -8.914 19.585 1.00 51.76 135 GLU A O 1
ATOM 1092 N N . ALA A 1 137 ? 0.663 -9.195 17.352 1.00 52.94 136 ALA A N 1
ATOM 1093 C CA . ALA A 1 137 ? -0.791 -9.087 17.221 1.00 54.22 136 ALA A CA 1
ATOM 1094 C C . ALA A 1 137 ? -1.459 -10.343 17.768 1.00 55.17 136 ALA A C 1
ATOM 1095 O O . ALA A 1 137 ? -1.059 -11.463 17.425 1.00 55.24 136 ALA A O 1
ATOM 1097 N N . ASP A 1 138 ? -2.466 -10.161 18.624 1.00 56.38 137 ASP A N 1
ATOM 1098 C CA . ASP A 1 138 ? -3.238 -11.302 19.111 1.00 57.49 137 ASP A CA 1
ATOM 1099 C C . ASP A 1 138 ? -4.006 -11.906 17.938 1.00 58.22 137 ASP A C 1
ATOM 1100 O O . ASP A 1 138 ? -4.820 -11.232 17.302 1.00 58.36 137 ASP A O 1
ATOM 1105 N N . PRO A 1 139 ? -3.698 -13.172 17.613 1.00 58.96 138 PRO A N 1
ATOM 1106 C CA . PRO A 1 139 ? -4.251 -13.776 16.416 1.00 59.49 138 PRO A CA 1
ATOM 1107 C C . PRO A 1 139 ? -5.533 -14.535 16.708 1.00 60.05 138 PRO A C 1
ATOM 1108 O O . PRO A 1 139 ? -5.497 -15.636 17.269 1.00 60.32 138 PRO A O 1
ATOM 1112 N N . MET A 1 140 ? -6.663 -13.936 16.359 1.00 60.63 139 MET A N 1
ATOM 1113 C CA . MET A 1 140 ? -7.886 -14.704 16.263 1.00 61.16 139 MET A CA 1
ATOM 1114 C C . MET A 1 140 ? -8.029 -15.088 14.799 1.00 61.28 139 MET A C 1
ATOM 1115 O O . MET A 1 140 ? -8.286 -14.234 13.946 1.00 61.43 139 MET A O 1
ATOM 1120 N N . SER A 1 141 ? -7.821 -16.370 14.512 1.00 61.42 140 SER A N 1
ATOM 1121 C CA . SER A 1 141 ? -7.943 -16.879 13.150 1.00 61.62 140 SER A CA 1
ATOM 1122 C C . SER A 1 141 ? -9.398 -16.848 12.689 1.00 61.65 140 SER A C 1
ATOM 1123 O O . SER A 1 141 ? -9.669 -16.700 11.494 1.00 61.81 140 SER A O 1
ATOM 1126 N N . LYS A 1 142 ? -10.322 -16.978 13.643 1.00 61.61 141 LYS A N 1
ATOM 1127 C CA . LYS A 1 142 ? -11.759 -17.000 13.352 1.00 61.58 141 LYS A CA 1
ATOM 1128 C C . LYS A 1 142 ? -12.277 -15.649 12.848 1.00 61.48 141 LYS A C 1
ATOM 1129 O O . LYS A 1 142 ? -13.182 -15.607 12.008 1.00 61.54 141 LYS A O 1
ATOM 1135 N N . VAL A 1 143 ? -11.705 -14.555 13.354 1.00 61.25 142 VAL A N 1
ATOM 1136 C CA . VAL A 1 143 ? -12.018 -13.222 12.826 1.00 60.99 142 VAL A CA 1
ATOM 1137 C C . VAL A 1 143 ? -11.141 -12.888 11.615 1.00 60.79 142 VAL A C 1
ATOM 1138 O O . VAL A 1 143 ? -11.509 -12.047 10.797 1.00 60.74 142 VAL A O 1
ATOM 1142 N N . GLN A 1 144 ? -9.993 -13.559 11.507 1.00 60.44 143 GLN A N 1
ATOM 1143 C CA . GLN A 1 144 ? -9.094 -13.398 10.362 1.00 60.14 143 GLN A CA 1
ATOM 1144 C C . GLN A 1 144 ? -9.729 -13.942 9.080 1.00 59.79 143 GLN A C 1
ATOM 1145 O O . GLN A 1 144 ? -9.632 -13.320 8.020 1.00 59.77 143 GLN A O 1
ATOM 1151 N N . ALA A 1 145 ? -10.376 -15.102 9.190 1.00 59.33 144 ALA A N 1
ATOM 1152 C CA . ALA A 1 145 ? -11.151 -15.678 8.092 1.00 58.87 144 ALA A CA 1
ATOM 1153 C C . ALA A 1 145 ? -12.401 -14.841 7.837 1.00 58.45 144 ALA A C 1
ATOM 1154 O O . ALA A 1 145 ? -12.894 -14.776 6.710 1.00 58.45 144 ALA A O 1
ATOM 1156 N N . GLU A 1 146 ? -12.898 -14.208 8.900 1.00 57.98 145 GLU A N 1
ATOM 1157 C CA . GLU A 1 146 ? -14.023 -13.275 8.834 1.00 57.49 145 GLU A CA 1
ATOM 1158 C C . GLU A 1 146 ? -13.610 -11.954 8.175 1.00 56.89 145 GLU A C 1
ATOM 1159 O O . GLU A 1 146 ? -14.357 -11.409 7.360 1.00 56.82 145 GLU A O 1
ATOM 1165 N N . LEU A 1 147 ? -12.423 -11.454 8.527 1.00 56.16 146 LEU A N 1
ATOM 1166 C CA . LEU A 1 147 ? -11.879 -10.219 7.943 1.00 55.55 146 LEU A CA 1
ATOM 1167 C C . LEU A 1 147 ? -11.493 -10.368 6.468 1.00 55.00 146 LEU A C 1
ATOM 1168 O O . LEU A 1 147 ? -11.650 -9.427 5.683 1.00 55.14 146 LEU A O 1
ATOM 1173 N N . ASP A 1 148 ? -10.980 -11.544 6.106 1.00 54.08 147 ASP A N 1
ATOM 1174 C CA . ASP A 1 148 ? -10.620 -11.859 4.720 1.00 53.08 147 ASP A CA 1
ATOM 1175 C C . ASP A 1 148 ? -11.817 -11.768 3.779 1.00 52.19 147 ASP A C 1
ATOM 1176 O O . ASP A 1 148 ? -11.679 -11.362 2.623 1.00 52.13 147 ASP A O 1
ATOM 1181 N N . GLU A 1 149 ? -12.986 -12.148 4.285 1.00 51.01 148 GLU A N 1
ATOM 1182 C CA . GLU A 1 149 ? -14.224 -12.049 3.526 1.00 49.85 148 GLU A CA 1
ATOM 1183 C C . GLU A 1 149 ? -14.977 -10.752 3.848 1.00 48.65 148 GLU A C 1
ATOM 1184 O O . GLU A 1 149 ? -16.141 -10.592 3.483 1.00 48.59 148 GLU A O 1
ATOM 1190 N N . THR A 1 150 ? -14.297 -9.827 4.523 1.00 47.15 149 THR A N 1
ATOM 1191 C CA . THR A 1 150 ? -14.862 -8.520 4.859 1.00 45.81 149 THR A CA 1
ATOM 1192 C C . THR A 1 150 ? -14.303 -7.422 3.951 1.00 44.63 149 THR A C 1
ATOM 1193 O O . THR A 1 150 ? -13.083 -7.285 3.790 1.00 44.65 149 THR A O 1
ATOM 1197 N N . LYS A 1 151 ? -15.204 -6.651 3.357 1.00 42.99 150 LYS A N 1
ATOM 1198 C CA . LYS A 1 151 ? -14.804 -5.537 2.514 1.00 41.63 150 LYS A CA 1
ATOM 1199 C C . LYS A 1 151 ? -14.560 -4.260 3.325 1.00 40.41 150 LYS A C 1
ATOM 1200 O O . LYS A 1 151 ? -15.177 -4.038 4.367 1.00 40.34 150 LYS A O 1
ATOM 1206 N N . ILE A 1 152 ? -13.632 -3.441 2.843 1.00 38.83 151 ILE A N 1
ATOM 1207 C CA . ILE A 1 152 ? -13.269 -2.189 3.495 1.00 37.25 151 ILE A CA 1
ATOM 1208 C C . ILE A 1 152 ? -13.485 -1.059 2.497 1.00 36.32 151 ILE A C 1
ATOM 1209 O O . ILE A 1 152 ? -13.151 -1.183 1.320 1.00 35.79 151 ILE A O 1
ATOM 1214 N N . ILE A 1 153 ? -14.059 0.039 2.968 1.00 35.39 152 ILE A N 1
ATOM 1215 C CA . ILE A 1 153 ? -14.268 1.193 2.112 1.00 34.73 152 ILE A CA 1
ATOM 1216 C C . ILE A 1 153 ? -13.056 2.124 2.169 1.00 34.52 152 ILE A C 1
ATOM 1217 O O . ILE A 1 153 ? -12.623 2.527 3.244 1.00 34.15 152 ILE A O 1
ATOM 1222 N N . LEU A 1 154 ? -12.501 2.427 0.996 1.00 34.30 153 LEU A N 1
ATOM 1223 C CA . LEU A 1 154 ? -11.373 3.342 0.877 1.00 34.41 153 LEU A CA 1
ATOM 1224 C C . LEU A 1 154 ? -11.795 4.750 0.533 1.00 34.54 153 LEU A C 1
ATOM 1225 O O . LEU A 1 154 ? -12.419 4.985 -0.504 1.00 34.41 153 LEU A O 1
ATOM 1230 N N . HIS A 1 155 ? -11.424 5.681 1.399 1.00 34.90 154 HIS A N 1
ATOM 1231 C CA . HIS A 1 155 ? -11.575 7.094 1.118 1.00 35.55 154 HIS A CA 1
ATOM 1232 C C . HIS A 1 155 ? -10.193 7.671 0.840 1.00 36.48 154 HIS A C 1
ATOM 1233 O O . HIS A 1 155 ? -9.290 7.594 1.678 1.00 36.33 154 HIS A O 1
ATOM 1240 N N . ASN A 1 156 ? -10.033 8.220 -0.361 1.00 37.82 155 ASN A N 1
ATOM 1241 C CA . ASN A 1 156 ? -8.746 8.728 -0.821 1.00 39.20 155 ASN A CA 1
ATOM 1242 C C . ASN A 1 156 ? -8.343 10.036 -0.150 1.00 39.76 155 ASN A C 1
ATOM 1243 O O . ASN A 1 156 ? -7.157 10.314 0.019 1.00 39.85 155 ASN A O 1
ATOM 1248 N N . THR A 1 157 ? -9.340 10.826 0.231 1.00 40.59 156 THR A N 1
ATOM 1249 C CA . THR A 1 157 ? -9.121 12.044 1.001 1.00 41.67 156 THR A CA 1
ATOM 1250 C C . THR A 1 157 ? -10.189 12.174 2.085 1.00 42.56 156 THR A C 1
ATOM 1251 O O . THR A 1 157 ? -11.169 11.425 2.100 1.00 42.54 156 THR A O 1
ATOM 1255 N N . MET A 1 158 ? -9.992 13.125 2.994 1.00 43.81 157 MET A N 1
ATOM 1256 C CA . MET A 1 158 ? -11.006 13.457 3.983 1.00 45.13 157 MET A CA 1
ATOM 1257 C C . MET A 1 158 ? -12.193 14.104 3.277 1.00 45.73 157 MET A C 1
ATOM 1258 O O . MET A 1 158 ? -13.322 14.038 3.765 1.00 46.04 157 MET A O 1
ATOM 1263 N N . GLU A 1 159 ? -11.919 14.712 2.119 1.00 46.41 158 GLU A N 1
ATOM 1264 C CA . GLU A 1 159 ? -12.948 15.262 1.224 1.00 46.93 158 GLU A CA 1
ATOM 1265 C C . GLU A 1 159 ? -13.978 14.208 0.811 1.00 46.94 158 GLU A C 1
ATOM 1266 O O . GLU A 1 159 ? -15.146 14.528 0.593 1.00 47.10 158 GLU A O 1
ATOM 1272 N N . SER A 1 160 ? -13.536 12.956 0.711 1.00 46.99 159 SER A N 1
ATOM 1273 C CA . SER A 1 160 ? -14.407 11.841 0.326 1.00 47.04 159 SER A CA 1
ATOM 1274 C C . SER A 1 160 ? -15.522 11.553 1.336 1.00 47.10 159 SER A C 1
ATOM 1275 O O . SER A 1 160 ? -16.553 10.988 0.971 1.00 47.19 159 SER A O 1
ATOM 1278 N N . LEU A 1 161 ? -15.312 11.936 2.594 1.00 47.15 160 LEU A N 1
ATOM 1279 C CA . LEU A 1 161 ? -16.288 11.696 3.657 1.00 47.20 160 LEU A CA 1
ATOM 1280 C C . LEU A 1 161 ? -17.321 12.809 3.786 1.00 47.37 160 LEU A C 1
ATOM 1281 O O . LEU A 1 161 ? -18.429 12.583 4.278 1.00 47.31 160 LEU A O 1
ATOM 1286 N N . LEU A 1 162 ? -16.951 14.008 3.352 1.00 47.67 161 LEU A N 1
ATOM 1287 C CA . LEU A 1 162 ? -17.784 15.191 3.551 1.00 48.04 161 LEU A CA 1
ATOM 1288 C C . LEU A 1 162 ? -18.814 15.362 2.439 1.00 48.51 161 LEU A C 1
ATOM 1289 O O . LEU A 1 162 ? -18.749 14.683 1.407 1.00 48.63 161 LEU A O 1
ATOM 1294 N N . GLU A 1 163 ? -19.767 16.266 2.664 1.00 48.94 162 GLU A N 1
ATOM 1295 C CA . GLU A 1 163 ? -20.778 16.612 1.663 1.00 49.31 162 GLU A CA 1
ATOM 1296 C C . GLU A 1 163 ? -20.169 17.406 0.503 1.00 49.41 162 GLU A C 1
ATOM 1297 O O . GLU A 1 163 ? -18.996 17.803 0.558 1.00 49.32 162 GLU A O 1
ATOM 1303 N N . ARG A 1 164 ? -20.969 17.635 -0.539 1.00 49.53 163 ARG A N 1
ATOM 1304 C CA . ARG A 1 164 ? -20.501 18.338 -1.736 1.00 49.69 163 ARG A CA 1
ATOM 1305 C C . ARG A 1 164 ? -20.165 19.806 -1.459 1.00 49.54 163 ARG A C 1
ATOM 1306 O O . ARG A 1 164 ? -19.162 20.327 -1.965 1.00 49.57 163 ARG A O 1
ATOM 1314 N N . GLY A 1 165 ? -20.989 20.458 -0.641 1.00 49.24 164 GLY A N 1
ATOM 1315 C CA . GLY A 1 165 ? -20.762 21.855 -0.268 1.00 49.01 164 GLY A CA 1
ATOM 1316 C C . GLY A 1 165 ? -20.038 22.039 1.058 1.00 48.75 164 GLY A C 1
ATOM 1317 O O . GLY A 1 165 ? -20.216 23.060 1.727 1.00 48.73 164 GLY A O 1
ATOM 1318 N N . GLU A 1 166 ? -19.215 21.056 1.429 1.00 48.44 165 GLU A N 1
ATOM 1319 C CA . GLU A 1 166 ? -18.501 21.059 2.710 1.00 48.03 165 GLU A CA 1
ATOM 1320 C C . GLU A 1 166 ? -16.987 21.106 2.556 1.00 47.58 165 GLU A C 1
ATOM 1321 O O . GLU A 1 166 ? -16.389 20.237 1.917 1.00 47.36 165 GLU A O 1
ATOM 1327 N N . LYS A 1 167 ? -16.376 22.122 3.159 1.00 47.19 166 LYS A N 1
ATOM 1328 C CA . LYS A 1 167 ? -14.919 22.223 3.229 1.00 46.76 166 LYS A CA 1
ATOM 1329 C C . LYS A 1 167 ? -14.425 21.774 4.600 1.00 46.28 166 LYS A C 1
ATOM 1330 O O . LYS A 1 167 ? -15.090 22.008 5.611 1.00 46.25 166 LYS A O 1
ATOM 1336 N N . LEU A 1 168 ? -13.262 21.125 4.628 1.00 45.70 167 LEU A N 1
ATOM 1337 C CA . LEU A 1 168 ? -12.644 20.701 5.883 1.00 45.23 167 LEU A CA 1
ATOM 1338 C C . LEU A 1 168 ? -12.314 21.922 6.749 1.00 45.01 167 LEU A C 1
ATOM 1339 O O . LEU A 1 168 ? -12.258 21.822 7.973 1.00 45.10 167 LEU A O 1
ATOM 1344 N N . ASP A 1 169 ? -12.108 23.069 6.104 1.00 44.69 168 ASP A N 1
ATOM 1345 C CA . ASP A 1 169 ? -11.745 24.309 6.793 1.00 44.39 168 ASP A CA 1
ATOM 1346 C C . ASP A 1 169 ? -12.848 24.841 7.705 1.00 44.27 168 ASP A C 1
ATOM 1347 O O . ASP A 1 169 ? -12.561 25.363 8.781 1.00 44.40 168 ASP A O 1
ATOM 1352 N N . ASP A 1 170 ? -14.100 24.714 7.275 1.00 44.08 169 ASP A N 1
ATOM 1353 C CA . ASP A 1 170 ? -15.231 25.217 8.055 1.00 44.15 169 ASP A CA 1
ATOM 1354 C C . ASP A 1 170 ? -15.498 24.369 9.296 1.00 43.94 169 ASP A C 1
ATOM 1355 O O . ASP A 1 170 ? -15.854 24.893 10.355 1.00 43.96 169 ASP A O 1
ATOM 1360 N N . LEU A 1 171 ? -15.327 23.058 9.156 1.00 43.66 170 LEU A N 1
ATOM 1361 C CA . LEU A 1 171 ? -15.518 22.132 10.265 1.00 43.26 170 LEU A CA 1
ATOM 1362 C C . LEU A 1 171 ? -14.413 22.304 11.304 1.00 43.08 170 LEU A C 1
ATOM 1363 O O . LEU A 1 171 ? -14.669 22.205 12.506 1.00 43.01 170 LEU A O 1
ATOM 1368 N N . VAL A 1 172 ? -13.195 22.570 10.828 1.00 42.80 171 VAL A N 1
ATOM 1369 C CA . VAL A 1 172 ? -12.051 22.879 11.690 1.00 42.64 171 VAL A CA 1
ATOM 1370 C C . VAL A 1 172 ? -12.273 24.198 12.439 1.00 42.62 171 VAL A C 1
ATOM 1371 O O . VAL A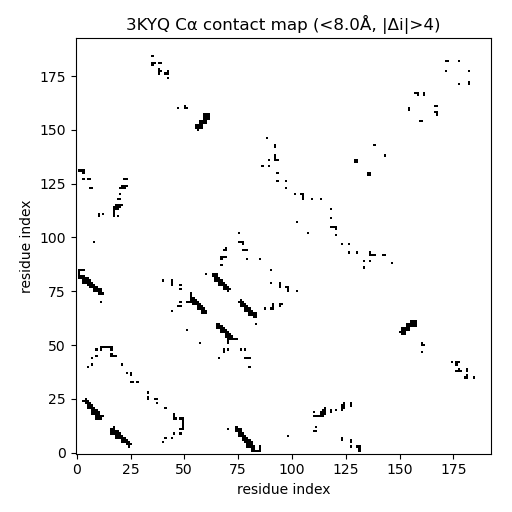 1 172 ? -12.029 24.277 13.646 1.00 42.50 171 VAL A O 1
ATOM 1375 N N . SER A 1 173 ? -12.747 25.213 11.712 1.00 42.56 172 SER A N 1
ATOM 1376 C CA . SER A 1 173 ? -13.055 26.532 12.270 1.00 42.50 172 SER A CA 1
ATOM 1377 C C . SER A 1 173 ? -14.064 26.451 13.397 1.00 42.42 172 SER A C 1
ATOM 1378 O O . SER A 1 173 ? -13.895 27.078 14.439 1.00 42.44 172 SER A O 1
ATOM 1381 N N . LYS A 1 174 ? -15.115 25.670 13.173 1.00 42.58 173 LYS A N 1
ATOM 1382 C CA . LYS A 1 174 ? -16.256 25.619 14.079 1.00 42.72 173 LYS A CA 1
ATOM 1383 C C . LYS A 1 174 ? -16.102 24.568 15.177 1.00 42.60 173 LYS A C 1
ATOM 1384 O 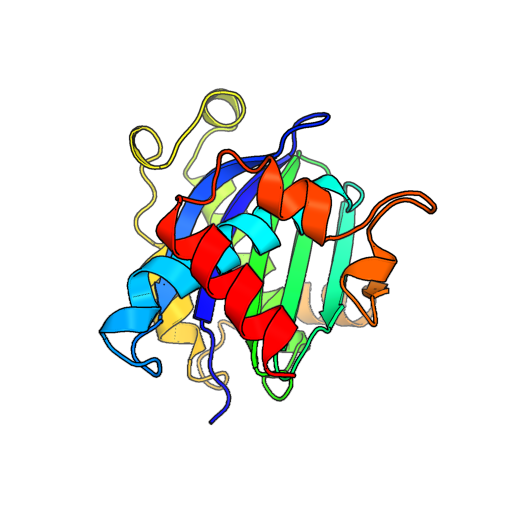O . LYS A 1 174 ? -16.931 24.492 16.089 1.00 42.79 173 LYS A O 1
ATOM 1390 N N . SER A 1 175 ? -15.031 23.781 15.093 1.00 42.33 174 SER A N 1
ATOM 1391 C CA . SER A 1 175 ? -14.822 22.639 15.975 1.00 42.08 174 SER A CA 1
ATOM 1392 C C . SER A 1 175 ? -14.838 22.975 17.464 1.00 41.95 174 SER A C 1
ATOM 1393 O O . SER A 1 175 ? -14.347 24.022 17.895 1.00 42.11 174 SER A O 1
ATOM 1396 N N . GLU A 1 176 ? -15.416 22.064 18.237 1.00 41.67 175 GLU A N 1
ATOM 1397 C CA . GLU A 1 176 ? -15.495 22.179 19.685 1.00 41.34 175 GLU A CA 1
ATOM 1398 C C . GLU A 1 176 ? -14.430 21.288 20.334 1.00 40.80 175 GLU A C 1
ATOM 1399 O O . GLU A 1 176 ? -14.093 21.462 21.507 1.00 40.83 175 GLU A O 1
ATOM 1405 N N . VAL A 1 177 ? -13.905 20.352 19.539 1.00 40.07 176 VAL A N 1
ATOM 1406 C CA . VAL A 1 177 ? -12.859 19.400 19.940 1.00 39.30 176 VAL A CA 1
ATOM 1407 C C . VAL A 1 177 ? -11.463 20.022 19.792 1.00 38.77 176 VAL A C 1
ATOM 1408 O O . VAL A 1 177 ? -10.498 19.586 20.430 1.00 38.67 176 VAL A O 1
ATOM 1412 N N . LEU A 1 178 ? -11.362 21.036 18.938 1.00 38.21 177 LEU A N 1
ATOM 1413 C CA . LEU A 1 178 ? -10.092 21.697 18.666 1.00 37.62 177 LEU A CA 1
ATOM 1414 C C . LEU A 1 178 ? -9.956 22.997 19.456 1.00 37.46 177 LEU A C 1
ATOM 1415 O O . LEU A 1 178 ? -10.867 23.826 19.462 1.00 37.57 177 LEU A O 1
ATOM 1420 N N . GLY A 1 179 ? -8.823 23.160 20.135 1.00 37.18 178 GLY A N 1
ATOM 1421 C CA . GLY A 1 179 ? -8.488 24.428 20.788 1.00 36.69 178 GLY A CA 1
ATOM 1422 C C . GLY A 1 179 ? -8.001 25.469 19.787 1.00 36.32 178 GLY A C 1
ATOM 1423 O O . GLY A 1 179 ? -7.765 25.153 18.613 1.00 36.13 178 GLY A O 1
ATOM 1424 N N . THR A 1 180 ? -7.837 26.710 20.247 1.00 35.84 179 THR A N 1
ATOM 1425 C CA . THR A 1 180 ? -7.412 27.799 19.362 1.00 35.38 179 THR A CA 1
ATOM 1426 C C . THR A 1 180 ? -6.016 27.597 18.769 1.00 35.29 179 THR A C 1
ATOM 1427 O O . THR A 1 180 ? -5.772 28.007 17.633 1.00 35.07 179 THR A O 1
ATOM 1431 N N . GLN A 1 181 ? -5.115 26.973 19.534 1.00 35.40 180 GLN A N 1
ATOM 1432 C CA . GLN A 1 181 ? -3.763 26.650 19.055 1.00 35.44 180 GLN A CA 1
ATOM 1433 C C . GLN A 1 181 ? -3.808 25.636 17.915 1.00 35.82 180 GLN A C 1
ATOM 1434 O O . GLN A 1 181 ? -3.132 25.814 16.900 1.00 35.92 180 GLN A O 1
ATOM 1440 N N . SER A 1 182 ? -4.613 24.585 18.089 1.00 36.04 181 SER A N 1
ATOM 1441 C CA . SER A 1 182 ? -4.833 23.569 17.056 1.00 36.29 181 SER A CA 1
ATOM 1442 C C . SER A 1 182 ? -5.356 24.164 15.759 1.00 36.40 181 SER A C 1
ATOM 1443 O O . SER A 1 182 ? -4.863 23.834 14.680 1.00 36.33 181 SER A O 1
ATOM 1446 N N . LYS A 1 183 ? -6.357 25.034 15.878 1.00 36.56 182 LYS A N 1
ATOM 1447 C CA . LYS A 1 183 ? -6.981 25.668 14.722 1.00 36.83 182 LYS A CA 1
ATOM 1448 C C . LYS A 1 183 ? -5.987 26.537 13.969 1.00 37.29 182 LYS A C 1
ATOM 1449 O O . LYS A 1 183 ? -5.971 26.535 12.740 1.00 37.31 182 LYS A O 1
ATOM 1455 N N . ALA A 1 184 ? -5.157 27.263 14.719 1.00 37.94 183 ALA A N 1
ATOM 1456 C CA . ALA A 1 184 ? -4.076 28.072 14.155 1.00 38.59 183 ALA A CA 1
ATOM 1457 C C . ALA A 1 184 ? -3.059 27.191 13.423 1.00 39.09 183 ALA A C 1
ATOM 1458 O O . ALA A 1 184 ? -2.751 27.441 12.260 1.00 39.05 183 ALA A O 1
ATOM 1460 N N . PHE A 1 185 ? -2.566 26.159 14.114 1.00 39.80 184 PHE A N 1
ATOM 1461 C CA . PHE A 1 185 ? -1.647 25.151 13.566 1.00 40.34 184 PHE A CA 1
ATOM 1462 C C . PHE A 1 185 ? -2.150 24.560 12.251 1.00 40.69 184 PHE A C 1
ATOM 1463 O O . PHE A 1 185 ? -1.363 24.300 11.344 1.00 40.76 184 PHE A O 1
ATOM 1471 N N . TYR A 1 186 ? -3.458 24.322 12.169 1.00 41.18 185 TYR A N 1
ATOM 1472 C CA . TYR A 1 186 ? -4.084 23.846 10.940 1.00 41.70 185 TYR A CA 1
ATOM 1473 C C . TYR A 1 186 ? -4.002 24.916 9.854 1.00 42.27 185 TYR A C 1
ATOM 1474 O O . TYR A 1 186 ? -3.643 24.622 8.715 1.00 42.08 185 TYR A O 1
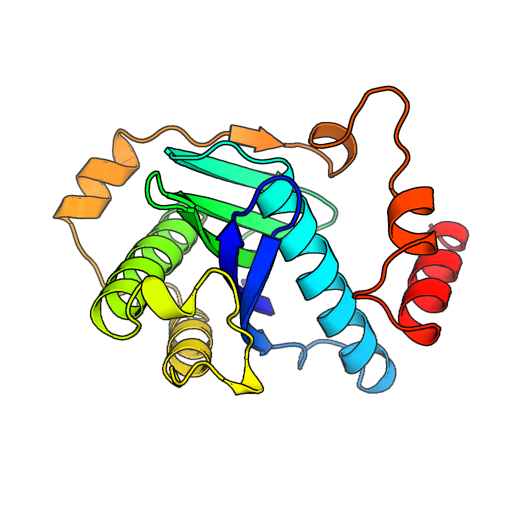ATOM 1483 N N . LYS A 1 187 ? -4.336 26.149 10.231 1.00 43.23 186 LYS A N 1
ATOM 1484 C CA . LYS A 1 187 ? -4.354 27.290 9.317 1.00 44.27 186 LYS A CA 1
ATOM 1485 C C . LYS A 1 187 ? -2.967 27.616 8.754 1.00 45.01 186 LYS A C 1
ATOM 1486 O O . LYS A 1 187 ? -2.852 28.001 7.591 1.00 45.04 186 LYS A O 1
ATOM 1492 N N . THR A 1 188 ? -1.917 27.454 9.560 1.00 46.08 187 THR A N 1
ATOM 1493 C CA . THR A 1 188 ? -0.568 27.736 9.060 1.00 47.27 187 THR A CA 1
ATOM 1494 C C . THR A 1 188 ? -0.033 26.575 8.213 1.00 48.11 187 THR A C 1
ATOM 1495 O O . THR A 1 188 ? 0.735 26.793 7.275 1.00 48.19 187 THR A O 1
ATOM 1499 N N . ALA A 1 189 ? -0.448 25.350 8.538 1.00 49.20 188 ALA A N 1
ATOM 1500 C CA . ALA A 1 189 ? -0.072 24.171 7.749 1.00 50.24 188 ALA A CA 1
ATOM 1501 C C . ALA A 1 189 ? -0.771 24.157 6.383 1.00 51.10 188 ALA A C 1
ATOM 1502 O O . ALA A 1 189 ? -0.273 23.549 5.427 1.00 51.28 188 ALA A O 1
ATOM 1504 N N . ARG A 1 190 ? -1.923 24.824 6.300 1.00 52.01 189 ARG A N 1
ATOM 1505 C CA . ARG A 1 190 ? -2.650 24.962 5.040 1.00 52.93 189 ARG A CA 1
ATOM 1506 C C . ARG A 1 190 ? -1.995 26.013 4.149 1.00 53.62 189 ARG A C 1
ATOM 1507 O O . ARG A 1 190 ? -2.011 25.896 2.920 1.00 53.73 189 ARG A O 1
ATOM 1515 N N . LYS A 1 191 ? -1.426 27.036 4.784 1.00 54.49 190 LYS A N 1
ATOM 1516 C CA . LYS A 1 191 ? -0.727 28.112 4.086 1.00 55.30 190 LYS A CA 1
ATOM 1517 C C . LYS A 1 191 ? 0.594 27.628 3.480 1.00 55.88 190 LYS A C 1
ATOM 1518 O O . LYS A 1 191 ? 0.891 27.914 2.318 1.00 55.94 190 LYS A O 1
ATOM 1524 N N . GLN A 1 192 ? 1.365 26.886 4.278 1.00 56.58 191 GLN A N 1
ATOM 1525 C CA . GLN A 1 192 ? 2.719 26.444 3.922 1.00 57.24 191 GLN A CA 1
ATOM 1526 C C . GLN A 1 192 ? 2.791 25.470 2.740 1.00 57.60 191 GLN A C 1
ATOM 1527 O O . GLN A 1 192 ? 3.681 25.587 1.890 1.00 57.76 191 GLN A O 1
ATOM 1533 N N . ASN A 1 193 ? 1.862 24.518 2.691 1.00 57.96 192 ASN A N 1
ATOM 1534 C CA . ASN A 1 193 ? 1.800 23.547 1.598 1.00 58.31 192 ASN A CA 1
ATOM 1535 C C . ASN A 1 193 ? 0.459 23.598 0.860 1.00 58.29 192 ASN A C 1
ATOM 1536 O O . ASN A 1 193 ? 0.113 22.657 0.113 1.00 58.29 192 ASN A O 1
#

GO terms:
  GO:0031201 SNARE complex (C, IDA)
  GO:0097440 apical dendrite (C, IDA)
  GO:0097441 basal dendrite (C, IDA)
  GO:0043025 neuronal cell body (C, IDA)

Secondary structure (DSSP, 8-state):
---EEEEEEEEE-SSPEEEEEEEE--TTS-TTTHHHHHHHHHHHHHHHHHTSPTTEEEEEE-SSEEEEEEE-TTSEEEEEEEETTS-HHHHHHHHHHHHHHHHHHS-GGGSTT--TTT----THHHHHHHTTSGGG----HHHHHHHHT---EEESSGGGTS-TT--HHHHHHH-SSS-HHHHHHHHHHHHH-

Sequence (193 aa):
LMKLYSLSVFYKGEPKAVLLKAAYDVSSFSFFQRSSVQEFMTFTSQLIVERSAKGSRASVKEQEYLCHVYVRSDSLAGVVIADSEYPSRVAFTLLEKVLDEFSKQVDRIDWPVGSPATIHYTALDGHLSRYQNPREADPMSKVQAELDETKIILHNTMESLLERGEKLDDLVSKSEVLGTQSKAFYKTARKQN

Organism: Rattus norvegicus (NCBI:txid10116)

CATH classification: 3.30.450.50 (+1 more: 1.20.5.110)

Foldseek 3Di:
DKAWAKKFKWQCDVQWIATADMAGDCPVPDPVCRVLVVLVVVLLQRLVLRLDDAQAWAWEDAPQKIWIKHHHNVRMMMIIIIGPPHDPLLVVLLRVVVSVVQCVPFPPVCRPVHHNVRHDDDCRNVSSVQCRPVVSRDDDVVVSVVVVPHDYHYHHHPVSSDDPPDDPLVCLVVDPSGDPVSNVVVVVVVVVD

B-factor: mean 33.67, std 12.13, range [14.83, 72.47]